Protein 4P0F (pdb70)

Secondary structure (DSSP, 8-state):
-HHHHHHHHHHHHHHHHHHHHHHHSTTS--EE-HHHHHHHHHHHHTT--HHHHHHHHHHHT-S-S-HHHHHHHHHHHHHHT--EEEEEEEEEETT--B-HHHHHHHHHTS--EEEEE-TTSHHHHHHHHHHHHHHHTTT-S---S-GGG--TTEEEEEEEEEEEEEEBSSPPPGGG-EEEEE---EEEEEEEEEEEEEEEEETTTTEEEEEEEBTTSSEEEEEEEESSTT-HHHHHHHGGGS-HHHHHHT-EEEEEEEEEE-EEEEEEEE-HHHHHHTT--GGGSTT---TTSBSS---EEEEEEEEEEEEEE-SSEEEEEEEEEEEEEE---EEEE--S-EEEEEEE--EEEEEEEE-------S---

Foldseek 3Di:
DLLVQVLQLLQLLVLLLVVVVCVVPVQAWDKFFSLQVLLLLLLLLLLFDDPLNVLNCVLSVAPDSDNLNSLQSQQVVQVVVCLKHKAKEKEFEPPFDWFPSSVCSCCPRVVYYYYYDHLQVLQVVQCVVQVVQCVRAVNPRGSQDPSVLTHNQWGMKIKMKMKHDFFWPAFFDPVPWDFDAFQLGATATKTKDKDWWWKADDVVLQWIKTWTDTPPAQKTKIWIGHVDQPCPVSSSVCCSVDTLVVRSVRTDIAIEIEIDGFDKHKDKDWCQVSSVVSRNNCQADPNTGRNNTTPDNFAKHWSIKMKIKMWTQHRTGIIIMMMIMIIMGGPCVHYDYRRHKIKMFTDRNSRTGMITIDSDDHDDPDDDD

Radius of gyration: 20.87 Å; Cα contacts (8 Å, |Δi|>4): 881; chains: 1; bounding box: 38×64×47 Å

CATH classification: 3.30.497.10 (+1 more: 2.30.39.10)

Solvent-accessible surface area: 15749 Å² total; per-residue (Å²): 107,61,112,116,46,18,7,124,94,0,7,103,3,0,22,52,0,6,22,66,0,19,62,58,42,108,21,82,30,3,0,0,0,0,0,0,1,3,0,0,0,0,0,0,12,3,0,1,58,101,88,1,6,62,39,0,13,140,17,1,24,10,41,38,87,60,30,80,107,0,0,90,15,2,44,57,17,10,20,80,50,161,91,6,152,33,24,6,30,1,0,8,14,70,81,57,119,26,102,140,94,2,48,61,7,2,46,126,30,1,79,11,47,63,73,72,10,37,0,67,122,43,108,103,1,5,44,40,0,11,87,33,0,32,103,94,0,84,89,51,5,125,78,1,2,42,28,125,54,4,76,66,47,4,15,0,0,0,0,0,1,0,25,4,119,6,50,3,97,62,87,10,35,136,136,84,18,135,87,62,37,0,47,94,109,31,87,4,26,5,0,27,28,154,58,131,5,91,8,1,69,15,102,101,16,60,0,60,0,0,9,3,50,4,87,118,39,96,7,11,2,0,0,2,13,4,65,69,90,119,11,6,85,44,3,38,111,67,10,148,151,28,66,7,26,112,9,12,142,52,13,114,90,28,132,0,11,2,63,0,0,106,13,138,8,122,12,108,9,73,0,22,71,1,1,82,106,33,47,0,50,62,1,29,32,80,101,4,36,3,39,67,0,4,111,29,131,42,78,4,34,3,53,5,1,18,0,31,3,24,0,38,1,39,4,65,2,2,14,0,0,0,0,0,2,0,3,0,49,66,35,218,110,62,112,2,62,0,29,12,7,1,1,1,2,5,0,36,130,28,15,0,2,0,8,0,1,0,31,142,17,116,82,102,129,163,109,97,161

Structure (mmCIF, N/CA/C/O backbone):
data_4P0F
#
_entry.id   4P0F
#
_cell.length_a   59.740
_cell.length_b   125.950
_cell.length_c   119.940
_cell.angle_alpha   90.00
_cell.angle_beta   90.00
_cell.angle_gamma   90.00
#
_symmetry.space_group_name_H-M   'C 2 2 21'
#
loop_
_entity.id
_entity.type
_entity.pdbx_description
1 polymer 'Serine protease inhibitor 4, isoform B'
2 water water
#
loop_
_atom_site.group_PDB
_atom_site.id
_atom_site.type_symbol
_atom_site.label_atom_id
_atom_site.label_alt_id
_atom_site.label_comp_id
_atom_site.label_asym_id
_atom_site.label_entity_id
_atom_site.label_seq_id
_atom_site.pdbx_PDB_ins_code
_atom_site.Cartn_x
_atom_site.Cartn_y
_atom_site.Cartn_z
_atom_site.occupancy
_atom_site.B_iso_or_equiv
_atom_site.auth_seq_id
_atom_site.auth_comp_id
_atom_site.auth_asym_id
_atom_site.auth_atom_id
_atom_site.pdbx_PDB_model_num
ATOM 1 N N . ALA A 1 5 ? 31.539 63.121 55.094 1.00 75.96 4 ALA A N 1
ATOM 2 C CA . ALA A 1 5 ? 31.060 64.171 55.985 1.00 87.57 4 ALA A CA 1
ATOM 3 C C . ALA A 1 5 ? 30.104 65.090 55.238 1.00 78.52 4 ALA A C 1
ATOM 4 O O . ALA A 1 5 ? 28.920 65.163 55.557 1.00 47.13 4 ALA A O 1
ATOM 6 N N . ALA A 1 6 ? 30.627 65.796 54.243 1.00 84.79 5 ALA A N 1
ATOM 7 C CA . ALA A 1 6 ? 29.788 66.587 53.358 1.00 81.06 5 ALA A CA 1
ATOM 8 C C . ALA A 1 6 ? 28.924 65.649 52.523 1.00 57.50 5 ALA A C 1
ATOM 9 O O . ALA A 1 6 ? 27.757 65.932 52.250 1.00 28.58 5 ALA A O 1
ATOM 11 N N . HIS A 1 7 ? 29.511 64.524 52.129 1.00 62.06 6 HIS A N 1
ATOM 12 C CA . HIS A 1 7 ? 28.815 63.527 51.329 1.00 60.92 6 HIS A CA 1
ATOM 13 C C . HIS A 1 7 ? 27.700 62.859 52.126 1.00 37.66 6 HIS A C 1
ATOM 14 O O . HIS A 1 7 ? 26.607 62.612 51.598 1.00 25.82 6 HIS A O 1
ATOM 21 N N . GLN A 1 8 ? 27.981 62.547 53.390 1.00 39.45 7 GLN A N 1
ATOM 22 C CA . GLN A 1 8 ? 26.975 61.928 54.245 1.00 27.59 7 GLN A CA 1
ATOM 23 C C . GLN A 1 8 ? 25.809 62.882 54.460 1.00 23.93 7 GLN A C 1
ATOM 24 O O . GLN A 1 8 ? 24.655 62.471 54.428 1.00 22.54 7 GLN A O 1
ATOM 30 N N . GLU A 1 9 ? 26.104 64.163 54.664 1.00 23.52 8 GLU A N 1
ATOM 31 C CA . GLU A 1 9 ? 25.040 65.137 54.874 1.00 21.52 8 GLU A CA 1
ATOM 32 C C . GLU A 1 9 ? 24.145 65.242 53.654 1.00 19.54 8 GLU A C 1
ATOM 33 O O . GLU A 1 9 ? 22.926 65.308 53.778 1.00 19.85 8 GLU A O 1
ATOM 39 N N . PHE A 1 10 ? 24.753 65.281 52.473 1.00 23.29 9 PHE A N 1
ATOM 40 C CA . PHE A 1 10 ? 23.984 65.416 51.246 1.00 21.70 9 PHE A CA 1
ATOM 41 C C . PHE A 1 10 ? 22.996 64.260 51.147 1.00 18.89 9 PHE A C 1
ATOM 42 O O . PHE A 1 10 ? 21.828 64.456 50.838 1.00 17.25 9 PHE A O 1
ATOM 50 N N . ALA A 1 11 ? 23.473 63.052 51.417 1.00 18.59 10 ALA A N 1
ATOM 51 C CA . ALA A 1 11 ? 22.621 61.876 51.334 1.00 18.75 10 ALA A CA 1
ATOM 52 C C . ALA A 1 11 ? 21.497 61.938 52.362 1.00 18.20 10 ALA A C 1
ATOM 53 O O . ALA A 1 11 ? 20.342 61.661 52.037 1.00 16.68 10 ALA A O 1
ATOM 55 N N . ARG A 1 12 ? 21.836 62.315 53.595 1.00 19.18 11 ARG A N 1
ATOM 56 C CA . ARG A 1 12 ? 20.847 62.435 54.660 1.00 18.42 11 ARG A CA 1
ATOM 57 C C . ARG A 1 12 ? 19.751 63.423 54.304 1.00 16.57 11 ARG A C 1
ATOM 58 O O . ARG A 1 12 ? 18.570 63.150 54.489 1.00 16.23 11 ARG A O 1
ATOM 66 N N . ARG A 1 13 ? 20.136 64.586 53.787 1.00 16.23 12 ARG A N 1
ATOM 67 C CA . ARG A 1 13 ? 19.156 65.614 53.484 1.00 17.88 12 ARG A CA 1
ATOM 68 C C . ARG A 1 13 ? 18.278 65.212 52.302 1.00 15.23 12 ARG A C 1
ATOM 69 O O . ARG A 1 13 ? 17.075 65.465 52.314 1.00 15.53 12 ARG A O 1
ATOM 77 N N . LEU A 1 14 ? 18.865 64.550 51.310 1.00 14.02 13 LEU A N 1
ATOM 78 C CA . LEU A 1 14 ? 18.096 64.047 50.177 1.00 17.70 13 LEU A CA 1
ATOM 79 C C . LEU A 1 14 ? 17.125 62.952 50.615 1.00 14.45 13 LEU A C 1
ATOM 80 O O . LEU A 1 14 ? 15.990 62.901 50.142 1.00 17.02 13 LEU A O 1
ATOM 85 N N . ALA A 1 15 ? 17.558 62.091 51.532 1.00 14.33 14 ALA A N 1
ATOM 86 C CA . ALA A 1 15 ? 16.677 61.043 52.052 1.00 15.09 14 ALA A CA 1
ATOM 87 C C . ALA A 1 15 ? 15.447 61.625 52.747 1.00 18.93 14 ALA A C 1
ATOM 88 O O . ALA A 1 15 ? 14.342 61.104 52.601 1.00 17.30 14 ALA A O 1
ATOM 90 N N . LEU A 1 16 ? 15.624 62.706 53.497 1.00 16.83 15 LEU A N 1
ATOM 91 C CA . LEU A 1 16 ? 14.494 63.332 54.168 1.00 15.13 15 LEU A CA 1
ATOM 92 C C . LEU A 1 16 ? 13.580 64.015 53.144 1.00 14.22 15 LEU A C 1
ATOM 93 O O . LEU A 1 16 ? 12.365 63.866 53.201 1.00 15.61 15 LEU A O 1
ATOM 98 N N . PHE A 1 17 ? 14.167 64.759 52.211 1.00 13.61 16 PHE A N 1
ATOM 99 C CA . PHE A 1 17 ? 13.394 65.321 51.105 1.00 13.54 16 PHE A CA 1
ATOM 100 C C . PHE A 1 17 ? 12.589 64.234 50.392 1.00 15.44 16 PHE A C 1
ATOM 101 O O . PHE A 1 17 ? 11.417 64.439 50.061 1.00 14.79 16 PHE A O 1
ATOM 109 N N . SER A 1 18 ? 13.204 63.068 50.200 1.00 13.74 17 SER A N 1
ATOM 110 C CA . SER A 1 18 ? 12.552 61.957 49.516 1.00 14.58 17 SER A CA 1
ATOM 111 C C . SER A 1 18 ? 11.281 61.507 50.227 1.00 16.33 17 SER A C 1
ATOM 112 O O . SER A 1 18 ? 10.236 61.347 49.597 1.00 17.43 17 SER A O 1
ATOM 115 N N . ILE A 1 19 ? 11.363 61.264 51.534 1.00 16.35 18 ILE A N 1
ATOM 116 C CA . ILE A 1 19 ? 10.188 60.796 52.242 1.00 16.51 18 ILE A CA 1
ATOM 117 C C . ILE A 1 19 ? 9.158 61.917 52.341 1.00 17.71 18 ILE A C 1
ATOM 118 O O . ILE A 1 19 ? 7.960 61.649 52.357 1.00 18.50 18 ILE A O 1
ATOM 123 N N . ASN A 1 20 ? 9.610 63.175 52.378 1.00 17.19 19 ASN A N 1
ATOM 124 C CA . ASN A 1 20 ? 8.672 64.294 52.363 1.00 18.60 19 ASN A CA 1
ATOM 125 C C . ASN A 1 20 ? 7.842 64.292 51.077 1.00 16.97 19 ASN A C 1
ATOM 126 O O . ASN A 1 20 ? 6.613 64.409 51.118 1.00 19.15 19 ASN A O 1
ATOM 131 N N . VAL A 1 21 ? 8.518 64.153 49.941 1.00 16.02 20 VAL A N 1
ATOM 132 C CA . VAL A 1 21 ? 7.848 64.146 48.636 1.00 16.25 20 VAL A CA 1
ATOM 133 C C . VAL A 1 21 ? 6.941 62.915 48.495 1.00 17.28 20 VAL A C 1
ATOM 134 O O . VAL A 1 21 ? 5.790 63.020 48.054 1.00 18.72 20 VAL A O 1
ATOM 138 N N . TYR A 1 22 ? 7.465 61.760 48.894 1.00 17.40 21 TYR A N 1
ATOM 139 C CA . TYR A 1 22 ? 6.725 60.496 48.831 1.00 21.95 21 TYR A CA 1
ATOM 140 C C . TYR A 1 22 ? 5.413 60.632 49.602 1.00 23.78 21 TYR A C 1
ATOM 141 O O . TYR A 1 22 ? 4.346 60.231 49.126 1.00 22.35 21 TYR A O 1
ATOM 150 N N . GLY A 1 23 ? 5.483 61.235 50.785 1.00 20.89 22 GLY A N 1
ATOM 151 C CA . GLY A 1 23 ? 4.294 61.442 51.580 1.00 22.35 22 GLY A CA 1
ATOM 152 C C . GLY A 1 23 ? 3.261 62.321 50.903 1.00 23.50 22 GLY A C 1
ATOM 153 O O . GLY A 1 23 ? 2.074 62.011 50.936 1.00 25.72 22 GLY A O 1
ATOM 154 N N . LYS A 1 24 ? 3.698 63.423 50.296 1.00 22.46 23 LYS A N 1
ATOM 155 C CA . LYS A 1 24 ? 2.774 64.315 49.605 1.00 24.06 23 LYS A CA 1
ATOM 156 C C . LYS A 1 24 ? 2.225 63.688 48.318 1.00 24.67 23 LYS A C 1
ATOM 157 O O . LYS A 1 24 ? 1.085 63.937 47.952 1.00 27.01 23 LYS A O 1
ATOM 163 N N . LEU A 1 25 ? 3.036 62.888 47.631 1.00 23.02 24 LEU A N 1
ATOM 164 C CA . LEU A 1 25 ? 2.582 62.237 46.402 1.00 23.96 24 LEU A CA 1
ATOM 165 C C . LEU A 1 25 ? 1.579 61.137 46.708 1.00 25.83 24 LEU A C 1
ATOM 166 O O . LEU A 1 25 ? 0.592 60.977 45.998 1.00 27.94 24 LEU A O 1
ATOM 171 N N . SER A 1 26 ? 1.848 60.374 47.762 1.00 29.17 25 SER A N 1
ATOM 172 C CA . SER A 1 26 ? 0.957 59.291 48.166 1.00 34.00 25 SER A CA 1
ATOM 173 C C . SER A 1 26 ? -0.411 59.841 48.548 1.00 37.07 25 SER A C 1
ATOM 174 O O . SER A 1 26 ? -1.439 59.237 48.257 1.00 37.63 25 SER A O 1
ATOM 177 N N . GLY A 1 27 ? -0.419 60.992 49.206 1.00 34.52 26 GLY A N 1
ATOM 178 C CA . GLY A 1 27 ? -1.657 61.669 49.528 1.00 39.93 26 GLY A CA 1
ATOM 179 C C . GLY A 1 27 ? -2.369 62.170 48.287 1.00 34.68 26 GLY A C 1
ATOM 180 O O . GLY A 1 27 ? -3.594 62.152 48.227 1.00 37.93 26 GLY A O 1
ATOM 181 N N . GLN A 1 28 ? -1.605 62.622 47.295 1.00 34.47 27 GLN A N 1
ATOM 182 C CA . GLN A 1 28 ? -2.186 63.182 46.076 1.00 34.64 27 GLN A CA 1
ATOM 183 C C . GLN A 1 28 ? -2.664 62.073 45.134 1.00 37.18 27 GLN A C 1
ATOM 184 O O . GLN A 1 28 ? -3.608 62.271 44.369 1.00 44.58 27 GLN A O 1
ATOM 190 N N . LYS A 1 29 ? -2.014 60.910 45.201 1.00 47.87 28 LYS A N 1
ATOM 191 C CA . LYS A 1 29 ? -2.293 59.796 44.287 1.00 45.64 28 LYS A CA 1
ATOM 192 C C . LYS A 1 29 ? -2.304 58.453 45.033 1.00 34.55 28 LYS A C 1
ATOM 193 O O . LYS A 1 29 ? -1.408 57.628 44.849 1.00 37.53 28 LYS A O 1
ATOM 199 N N . PRO A 1 30 ? -3.335 58.223 45.868 1.00 38.99 29 PRO A N 1
ATOM 200 C CA . PRO A 1 30 ? -3.361 57.150 46.878 1.00 43.72 29 PRO A CA 1
ATOM 201 C C . PRO A 1 30 ? -3.301 55.703 46.364 1.00 67.14 29 PRO A C 1
ATOM 202 O O . PRO A 1 30 ? -2.670 54.880 47.027 1.00 89.50 29 PRO A O 1
ATOM 206 N N . GLY A 1 31 ? -3.932 55.397 45.235 1.00 51.13 30 GLY A N 1
ATOM 207 C CA . GLY A 1 31 ? -4.034 54.019 44.777 1.00 48.82 30 GLY A CA 1
ATOM 208 C C . GLY A 1 31 ? -3.107 53.654 43.632 1.00 42.85 30 GLY A C 1
ATOM 209 O O . GLY A 1 31 ? -3.336 52.659 42.941 1.00 59.38 30 GLY A O 1
ATOM 210 N N . GLU A 1 32 ? -2.053 54.445 43.446 1.00 35.27 31 GLU A N 1
ATOM 211 C CA . GLU A 1 32 ? -1.182 54.323 42.280 1.00 31.40 31 GLU A CA 1
ATOM 212 C C . GLU A 1 32 ? 0.201 53.807 42.627 1.00 30.15 31 GLU A C 1
ATOM 213 O O . GLU A 1 32 ? 0.721 54.070 43.715 1.00 28.97 31 GLU A O 1
ATOM 219 N N . ASN A 1 33 ? 0.807 53.098 41.680 1.00 27.44 32 ASN A N 1
ATOM 220 C CA . ASN A 1 33 ? 2.195 52.682 41.816 1.00 23.16 32 ASN A CA 1
ATOM 221 C C . ASN A 1 33 ? 3.144 53.835 41.551 1.00 23.04 32 ASN A C 1
ATOM 222 O O . ASN A 1 33 ? 3.687 53.986 40.464 1.00 30.55 32 ASN A O 1
ATOM 227 N N . ILE A 1 34 ? 3.356 54.640 42.573 1.00 20.17 33 ILE A N 1
ATOM 228 C CA . ILE A 1 34 ? 4.220 55.793 42.459 1.00 18.49 33 ILE A CA 1
ATOM 229 C C . ILE A 1 34 ? 5.663 55.376 42.205 1.00 22.02 33 ILE A C 1
ATOM 230 O O . ILE A 1 34 ? 6.159 54.443 42.819 1.00 22.26 33 ILE A O 1
ATOM 235 N N . VAL A 1 35 ? 6.330 56.063 41.283 1.00 16.59 34 VAL A N 1
ATOM 236 C CA . VAL A 1 35 ? 7.780 55.962 41.163 1.00 15.02 34 VAL A CA 1
ATOM 237 C C . VAL A 1 35 ? 8.294 57.340 40.816 1.00 17.10 34 VAL A C 1
ATOM 238 O O . VAL A 1 35 ? 7.675 58.044 40.030 1.00 15.84 34 VAL A O 1
ATOM 242 N N . PHE A 1 36 ? 9.394 57.739 41.438 1.00 14.64 35 PHE A N 1
ATOM 243 C CA . PHE A 1 36 ? 9.978 59.045 41.174 1.00 13.76 35 PHE A CA 1
ATOM 244 C C . PHE A 1 36 ? 11.449 59.037 41.548 1.00 14.11 35 PHE A C 1
ATOM 245 O O . PHE A 1 36 ? 11.916 58.141 42.253 1.00 12.91 35 PHE A O 1
ATOM 253 N N . SER A 1 37 ? 12.188 60.014 41.022 1.00 16.88 36 SER A N 1
ATOM 254 C CA . SER A 1 37 ? 13.579 60.207 41.394 1.00 11.33 36 SER A CA 1
ATOM 255 C C . SER A 1 37 ? 13.713 61.447 42.258 1.00 14.41 36 SER A C 1
ATOM 256 O O . SER A 1 37 ? 13.654 62.571 41.742 1.00 13.15 36 SER A O 1
ATOM 259 N N . PRO A 1 38 ? 13.885 61.259 43.571 1.00 13.97 37 PRO A N 1
ATOM 260 C CA . PRO A 1 38 ? 14.057 62.451 44.414 1.00 11.75 37 PRO A CA 1
ATOM 261 C C . PRO A 1 38 ? 15.329 63.213 44.063 1.00 12.98 37 PRO A C 1
ATOM 262 O O . PRO A 1 38 ? 15.351 64.454 44.146 1.00 13.95 37 PRO A O 1
ATOM 266 N N . PHE A 1 39 ? 16.363 62.493 43.642 1.00 13.66 38 PHE A N 1
ATOM 267 C CA . PHE A 1 39 ? 17.621 63.123 43.266 1.00 11.87 38 PHE A CA 1
ATOM 268 C C . PHE A 1 39 ? 17.416 64.079 42.094 1.00 15.15 38 PHE A C 1
ATOM 269 O O . PHE A 1 39 ? 17.978 65.184 42.069 1.00 15.77 38 PHE A O 1
ATOM 277 N N . SER A 1 40 ? 16.634 63.643 41.112 1.00 13.73 39 SER A N 1
ATOM 278 C CA . SER A 1 40 ? 16.352 64.456 39.934 1.00 15.14 39 SER A CA 1
ATOM 279 C C . SER A 1 40 ? 15.597 65.729 40.312 1.00 13.81 39 SER A C 1
ATOM 280 O O . SER A 1 40 ? 15.899 66.833 39.817 1.00 15.96 39 SER A O 1
ATOM 283 N N . ILE A 1 41 ? 14.608 65.572 41.180 1.00 14.79 40 ILE A N 1
ATOM 284 C CA . ILE A 1 41 ? 13.798 66.695 41.615 1.00 13.38 40 ILE A CA 1
ATOM 285 C C . ILE A 1 41 ? 14.645 67.695 42.393 1.00 15.59 40 ILE A C 1
ATOM 286 O O . ILE A 1 41 ? 14.591 68.897 42.121 1.00 13.29 40 ILE A O 1
ATOM 291 N N . GLN A 1 42 ? 15.415 67.219 43.367 1.00 12.86 41 GLN A N 1
ATOM 292 C CA . GLN A 1 42 ? 16.217 68.133 44.185 1.00 13.83 41 GLN A CA 1
ATOM 293 C C . GLN A 1 42 ? 17.275 68.866 43.350 1.00 12.95 41 GLN A C 1
ATOM 294 O O . GLN A 1 42 ? 17.515 70.064 43.543 1.00 13.99 41 GLN A O 1
ATOM 300 N N . THR A 1 43 ? 17.890 68.149 42.411 1.00 13.71 42 THR A N 1
ATOM 301 C CA . THR A 1 43 ? 18.918 68.716 41.551 1.00 13.50 42 THR A CA 1
ATOM 302 C C . THR A 1 43 ? 18.330 69.805 40.669 1.00 17.11 42 THR A C 1
ATOM 303 O O . THR A 1 43 ? 18.892 70.898 40.569 1.00 15.11 42 THR A O 1
ATOM 307 N N . CYS A 1 44 ? 17.186 69.529 40.053 1.00 13.73 43 CYS A N 1
ATOM 308 C CA . CYS A 1 44 ? 16.571 70.508 39.155 1.00 13.37 43 CYS A CA 1
ATOM 309 C C . CYS A 1 44 ? 16.188 71.757 39.934 1.00 14.82 43 CYS A C 1
ATOM 310 O O . CYS A 1 44 ? 16.435 72.888 39.497 1.00 15.32 43 CYS A O 1
ATOM 313 N N . ALA A 1 45 ? 15.597 71.556 41.103 1.00 13.76 44 ALA A N 1
ATOM 314 C CA . ALA A 1 45 ? 15.159 72.678 41.923 1.00 14.02 44 ALA A CA 1
ATOM 315 C C . ALA A 1 45 ? 16.341 73.461 42.497 1.00 14.09 44 ALA A C 1
ATOM 316 O O . ALA A 1 45 ? 16.254 74.687 42.667 1.00 15.30 44 ALA A O 1
ATOM 318 N N . ALA A 1 46 ? 17.442 72.772 42.801 1.00 11.87 45 ALA A N 1
ATOM 319 C CA . ALA A 1 46 ? 18.642 73.447 43.286 1.00 14.04 45 ALA A CA 1
ATOM 320 C C . ALA A 1 46 ? 19.242 74.327 42.191 1.00 19.23 45 ALA A C 1
ATOM 321 O O . ALA A 1 46 ? 19.758 75.405 42.472 1.00 16.20 45 ALA A O 1
ATOM 323 N N . MET A 1 47 ? 19.189 73.863 40.945 1.00 13.76 46 MET A N 1
ATOM 324 C CA . MET A 1 47 ? 19.637 74.685 39.824 1.00 15.03 46 MET A CA 1
ATOM 325 C C . MET A 1 47 ? 18.820 75.963 39.754 1.00 17.88 46 MET A C 1
ATOM 326 O O . MET A 1 47 ? 19.370 77.049 39.532 1.00 17.65 46 MET A O 1
ATOM 331 N N . ALA A 1 48 ? 17.512 75.849 39.939 1.00 15.55 47 ALA A N 1
ATOM 332 C CA . ALA A 1 48 ? 16.668 77.039 39.917 1.00 15.22 47 ALA A CA 1
ATOM 333 C C . ALA A 1 48 ? 17.032 77.951 41.076 1.00 16.54 47 ALA A C 1
ATOM 334 O O . ALA A 1 48 ? 17.071 79.174 40.915 1.00 16.18 47 ALA A O 1
ATOM 336 N N . ARG A 1 49 ? 17.338 77.369 42.234 1.00 16.12 48 ARG A N 1
ATOM 337 C CA . ARG A 1 49 ? 17.688 78.189 43.398 1.00 14.51 48 ARG A CA 1
ATOM 338 C C . ARG A 1 49 ? 18.903 79.087 43.144 1.00 16.20 48 ARG A C 1
ATOM 339 O O . ARG A 1 49 ? 19.008 80.181 43.719 1.00 17.88 48 ARG A O 1
ATOM 347 N N . LEU A 1 50 ? 19.820 78.645 42.288 1.00 15.14 49 LEU A N 1
ATOM 348 C CA . LEU A 1 50 ? 21.012 79.443 41.978 1.00 16.40 49 LEU A CA 1
ATOM 349 C C . LEU A 1 50 ? 20.654 80.809 41.402 1.00 17.43 49 LEU A C 1
ATOM 350 O O . LEU A 1 50 ? 21.432 81.758 41.508 1.00 21.10 49 LEU A O 1
ATOM 355 N N . GLY A 1 51 ? 19.483 80.893 40.779 1.00 17.18 50 GLY A N 1
ATOM 356 C CA . GLY A 1 51 ? 19.022 82.136 40.187 1.00 18.40 50 GLY A CA 1
ATOM 357 C C . GLY A 1 51 ? 18.008 82.882 41.034 1.00 18.68 50 GLY A C 1
ATOM 358 O O . GLY A 1 51 ? 17.496 83.920 40.614 1.00 19.92 50 GLY A O 1
ATOM 359 N N . ALA A 1 52 ? 17.718 82.354 42.220 1.00 16.50 51 ALA A N 1
ATOM 360 C CA . ALA A 1 52 ? 16.719 82.929 43.110 1.00 16.75 51 ALA A CA 1
ATOM 361 C C . ALA A 1 52 ? 17.337 83.890 44.118 1.00 18.53 51 ALA A C 1
ATOM 362 O O . ALA A 1 52 ? 18.534 83.833 44.402 1.00 20.26 51 ALA A O 1
ATOM 364 N N . GLU A 1 53 ? 16.501 84.776 44.650 1.00 16.25 52 GLU A N 1
ATOM 365 C CA . GLU A 1 53 ? 16.923 85.773 45.610 1.00 18.30 52 GLU A CA 1
ATOM 366 C C . GLU A 1 53 ? 15.952 85.818 46.778 1.00 20.88 52 GLU A C 1
ATOM 367 O O . GLU A 1 53 ? 14.855 85.269 46.704 1.00 19.12 52 GLU A O 1
ATOM 373 N N . ASN A 1 54 ? 16.372 86.466 47.858 1.00 19.98 53 ASN A N 1
ATOM 374 C CA . ASN A 1 54 ? 15.469 86.833 48.948 1.00 21.38 53 ASN A CA 1
ATOM 375 C C . ASN A 1 54 ? 14.674 85.643 49.491 1.00 20.85 53 ASN A C 1
ATOM 376 O O . ASN A 1 54 ? 15.223 84.553 49.633 1.00 20.38 53 ASN A O 1
ATOM 381 N N . GLU A 1 55 ? 13.388 85.832 49.793 1.00 21.10 54 GLU A N 1
ATOM 382 C CA . GLU A 1 55 ? 12.599 84.752 50.419 1.00 20.29 54 GLU A CA 1
ATOM 383 C C . GLU A 1 55 ? 12.388 83.551 49.500 1.00 16.74 54 GLU A C 1
ATOM 384 O O . GLU A 1 55 ? 12.261 82.406 49.969 1.00 19.83 54 GLU A O 1
ATOM 390 N N . THR A 1 56 ? 12.354 83.781 48.192 1.00 16.43 55 THR A N 1
ATOM 391 C CA . THR A 1 56 ? 12.247 82.677 47.255 1.00 16.43 55 THR A CA 1
ATOM 392 C C . THR A 1 56 ? 13.436 81.737 47.435 1.00 15.35 55 THR A C 1
ATOM 393 O O . THR A 1 56 ? 13.269 80.515 47.528 1.00 16.77 55 THR A O 1
ATOM 397 N N . ALA A 1 57 ? 14.638 82.298 47.496 1.00 16.86 56 ALA A N 1
ATOM 398 C CA . ALA A 1 57 ? 15.837 81.487 47.671 1.00 16.97 56 ALA A CA 1
ATOM 399 C C . ALA A 1 57 ? 15.828 80.787 49.026 1.00 18.70 56 ALA A C 1
ATOM 400 O O . ALA A 1 57 ? 16.213 79.627 49.135 1.00 17.39 56 ALA A O 1
ATOM 402 N N . THR A 1 58 ? 15.419 81.502 50.065 1.00 15.52 57 THR A N 1
ATOM 403 C CA . THR A 1 58 ? 15.411 80.910 51.393 1.00 16.83 57 THR A CA 1
ATOM 404 C C . THR A 1 58 ? 14.437 79.732 51.466 1.00 16.54 57 THR A C 1
ATOM 405 O O . THR A 1 58 ? 14.764 78.696 52.057 1.00 17.34 57 THR A O 1
ATOM 409 N N . GLN A 1 59 ? 13.243 79.893 50.897 1.00 15.47 58 GLN A N 1
ATOM 410 C CA . GLN A 1 59 ? 12.265 78.804 50.865 1.00 18.14 58 GLN A CA 1
ATOM 411 C C . GLN A 1 59 ? 12.853 77.569 50.179 1.00 14.72 58 GLN A C 1
ATOM 412 O O . GLN A 1 59 ? 12.720 76.451 50.684 1.00 16.52 58 GLN A O 1
ATOM 418 N N . LEU A 1 60 ? 13.503 77.773 49.035 1.00 13.00 59 LEU A N 1
ATOM 419 C CA . LEU A 1 60 ? 14.105 76.660 48.305 1.00 13.79 59 LEU A CA 1
ATOM 420 C C . LEU A 1 60 ? 15.205 75.979 49.132 1.00 15.53 59 LEU A C 1
ATOM 421 O O . LEU A 1 60 ? 15.222 74.756 49.245 1.00 15.56 59 LEU A O 1
ATOM 426 N N . ASP A 1 61 ? 16.100 76.759 49.733 1.00 15.61 60 ASP A N 1
ATOM 427 C CA . ASP A 1 61 ? 17.143 76.196 50.592 1.00 17.03 60 ASP A CA 1
ATOM 428 C C . ASP A 1 61 ? 16.562 75.307 51.685 1.00 18.89 60 ASP A C 1
ATOM 429 O O . ASP A 1 61 ? 17.002 74.181 51.890 1.00 18.16 60 ASP A O 1
ATOM 434 N N . GLN A 1 62 ? 15.576 75.826 52.404 1.00 13.64 61 GLN A N 1
ATOM 435 C CA . GLN A 1 62 ? 15.088 75.147 53.584 1.00 15.16 61 GLN A CA 1
ATOM 436 C C . GLN A 1 62 ? 14.091 74.048 53.235 1.00 23.58 61 GLN A C 1
ATOM 437 O O . GLN A 1 62 ? 14.029 73.043 53.926 1.00 21.82 61 GLN A O 1
ATOM 443 N N . GLY A 1 63 ? 13.344 74.215 52.148 1.00 16.81 62 GLY A N 1
ATOM 444 C CA . GLY A 1 63 ? 12.387 73.193 51.744 1.00 16.44 62 GLY A CA 1
ATOM 445 C C . GLY A 1 63 ? 13.037 71.990 51.065 1.00 17.12 62 GLY A C 1
ATOM 446 O O . GLY A 1 63 ? 12.537 70.872 51.166 1.00 17.68 62 GLY A O 1
ATOM 447 N N . LEU A 1 64 ? 14.146 72.227 50.372 1.00 17.40 63 LEU A N 1
ATOM 448 C CA . LEU A 1 64 ? 14.894 71.159 49.696 1.00 17.12 63 LEU A CA 1
ATOM 449 C C . LEU A 1 64 ? 15.944 70.518 50.601 1.00 17.87 63 LEU A C 1
ATOM 450 O O . LEU A 1 64 ? 16.428 69.408 50.331 1.00 18.32 63 LEU A O 1
ATOM 455 N N . GLY A 1 65 ? 16.306 71.217 51.677 1.00 18.22 64 GLY A N 1
ATOM 456 C CA . GLY A 1 65 ? 17.347 70.737 52.567 1.00 16.48 64 GLY A CA 1
ATOM 457 C C . GLY A 1 65 ? 18.731 70.932 51.968 1.00 17.02 64 GLY A C 1
ATOM 458 O O . GLY A 1 65 ? 19.589 70.064 52.074 1.00 23.65 64 GLY A O 1
ATOM 459 N N . LEU A 1 66 ? 18.960 72.077 51.334 1.00 15.99 65 LEU A N 1
ATOM 460 C CA . LEU A 1 66 ? 20.253 72.312 50.706 1.00 15.22 65 LEU A CA 1
ATOM 461 C C . LEU A 1 66 ? 21.333 72.577 51.759 1.00 21.75 65 LEU A C 1
ATOM 462 O O . LEU A 1 66 ? 21.027 72.839 52.926 1.00 21.75 65 LEU A O 1
ATOM 467 N N . ALA A 1 67 ? 22.595 72.497 51.337 1.00 19.81 66 ALA A N 1
ATOM 468 C CA . ALA A 1 67 ? 23.732 72.455 52.259 1.00 22.21 66 ALA A CA 1
ATO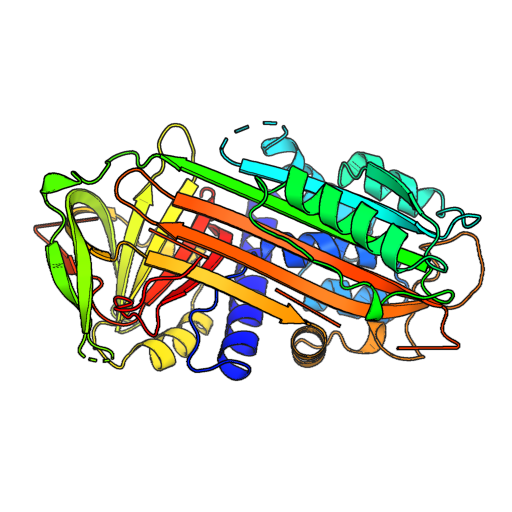M 469 C C . ALA A 1 67 ? 23.899 73.737 53.072 1.00 23.28 66 ALA A C 1
ATOM 470 O O . ALA A 1 67 ? 24.363 73.711 54.214 1.00 28.62 66 ALA A O 1
ATOM 472 N N . SER A 1 68 ? 23.526 74.860 52.480 1.00 23.43 67 SER A N 1
ATOM 473 C CA . SER A 1 68 ? 23.675 76.146 53.147 1.00 26.07 67 SER A CA 1
ATOM 474 C C . SER A 1 68 ? 22.887 77.184 52.373 1.00 23.67 67 SER A C 1
ATOM 475 O O . SER A 1 68 ? 22.125 76.841 51.470 1.00 26.43 67 SER A O 1
ATOM 478 N N . SER A 1 69 ? 23.079 78.449 52.724 1.00 26.59 68 SER A N 1
ATOM 479 C CA . SER A 1 69 ? 22.423 79.539 52.012 1.00 23.73 68 SER A CA 1
ATOM 480 C C . SER A 1 69 ? 23.314 80.126 50.918 1.00 28.69 68 SER A C 1
ATOM 481 O O . SER A 1 69 ? 22.917 81.061 50.222 1.00 29.86 68 SER A O 1
ATOM 484 N N . ASP A 1 70 ? 24.516 79.572 50.778 1.00 27.07 69 ASP A N 1
ATOM 485 C CA . ASP A 1 70 ? 25.521 80.086 49.852 1.00 23.84 69 ASP A CA 1
ATOM 486 C C . ASP A 1 70 ? 25.479 79.349 48.505 1.00 25.06 69 ASP A C 1
ATOM 487 O O . ASP A 1 70 ? 25.779 78.155 48.456 1.00 27.59 69 ASP A O 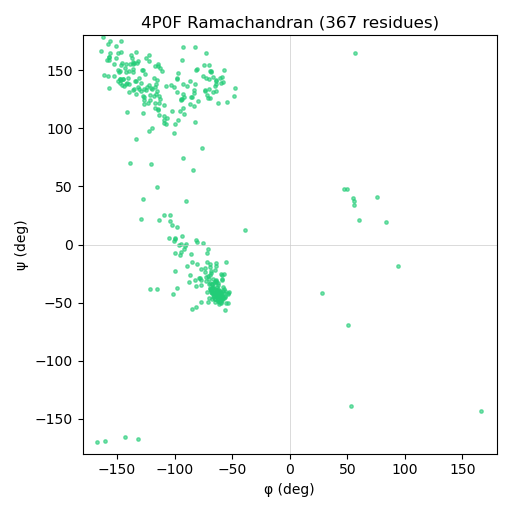1
ATOM 492 N N . PRO A 1 71 ? 25.127 80.054 47.408 1.00 27.68 70 PRO A N 1
ATOM 493 C CA . PRO A 1 71 ? 24.985 79.395 46.098 1.00 28.69 70 PRO A CA 1
ATOM 494 C C . PRO A 1 71 ? 26.203 78.584 45.638 1.00 23.18 70 PRO A C 1
ATOM 495 O O . PRO A 1 71 ? 26.023 77.495 45.082 1.00 22.56 70 PRO A O 1
ATOM 499 N N . GLU A 1 72 ? 27.409 79.107 45.839 1.00 25.90 71 GLU A N 1
ATOM 500 C CA . GLU A 1 72 ? 28.610 78.382 45.444 1.00 31.27 71 GLU A CA 1
ATOM 501 C C . GLU A 1 72 ? 28.760 77.098 46.262 1.00 36.59 71 GLU A C 1
ATOM 502 O O . GLU A 1 72 ? 29.124 76.060 45.723 1.00 29.54 71 GLU A O 1
ATOM 508 N N . GLN A 1 73 ? 28.475 77.157 47.560 1.00 30.95 72 GLN A N 1
ATOM 509 C CA . GLN A 1 73 ? 28.594 75.964 48.398 1.00 26.71 72 GLN A CA 1
ATOM 510 C C . GLN A 1 73 ? 27.515 74.941 48.033 1.00 22.20 72 GLN A C 1
ATOM 511 O O . GLN A 1 73 ? 27.763 73.735 48.008 1.00 28.52 72 GLN A O 1
ATOM 517 N N . ILE A 1 74 ? 26.316 75.423 47.733 1.00 22.49 73 ILE A N 1
ATOM 518 C CA . ILE A 1 74 ? 25.242 74.542 47.293 1.00 19.99 73 ILE A CA 1
ATOM 519 C C . ILE A 1 74 ? 25.644 73.843 45.999 1.00 20.29 73 ILE A C 1
ATOM 520 O O . ILE A 1 74 ? 25.526 72.624 45.871 1.00 22.04 73 ILE A O 1
ATOM 525 N N . ALA A 1 75 ? 26.122 74.631 45.039 1.00 18.53 74 ALA A N 1
ATOM 526 C CA . ALA A 1 75 ? 26.500 74.103 43.742 1.00 22.16 74 ALA A CA 1
ATOM 527 C C . ALA A 1 75 ? 27.587 73.049 43.903 1.00 20.16 74 ALA A C 1
ATOM 528 O O . ALA A 1 75 ? 27.534 71.978 43.285 1.00 25.10 74 ALA A O 1
ATOM 530 N N . HIS A 1 76 ? 28.570 73.348 44.741 1.00 23.35 75 HIS A N 1
ATOM 531 C CA . HIS A 1 76 ? 29.665 72.419 44.947 1.00 24.62 75 HIS A CA 1
ATOM 532 C C . HIS A 1 76 ? 29.179 71.095 45.538 1.00 22.25 75 HIS A C 1
ATOM 533 O O . HIS A 1 76 ? 29.728 70.039 45.228 1.00 25.59 75 HIS A O 1
ATOM 540 N N . SER A 1 77 ? 28.146 71.141 46.373 1.00 23.97 76 SER A N 1
ATOM 541 C CA . SER A 1 77 ? 27.669 69.922 47.022 1.00 23.34 76 SER A CA 1
ATOM 542 C C . SER A 1 77 ? 27.065 68.974 45.986 1.00 25.96 76 SER A C 1
ATOM 543 O O . SER A 1 77 ? 27.188 67.754 46.112 1.00 26.36 76 SER A O 1
ATOM 546 N N . PHE A 1 78 ? 26.433 69.533 44.957 1.00 19.68 77 PHE A N 1
ATOM 547 C CA . PHE A 1 78 ? 25.884 68.722 43.877 1.00 18.35 77 PHE A CA 1
ATOM 548 C C . PHE A 1 78 ? 26.978 68.253 42.938 1.00 21.24 77 PHE A C 1
ATOM 549 O O . PHE A 1 78 ? 26.910 67.138 42.418 1.00 22.11 77 PHE A O 1
ATOM 557 N N . HIS A 1 79 ? 27.997 69.081 42.729 1.00 24.88 78 HIS A N 1
ATOM 558 C CA . HIS A 1 79 ? 29.093 68.691 41.845 1.00 26.15 78 HIS A CA 1
ATOM 559 C C . HIS A 1 79 ? 29.770 67.431 42.336 1.00 25.37 78 HIS A C 1
ATOM 560 O O . HIS A 1 79 ? 30.127 66.553 41.547 1.00 26.75 78 HIS A O 1
ATOM 567 N N . GLN A 1 80 ? 29.968 67.363 43.650 1.00 33.50 79 GLN A N 1
ATOM 568 C CA . GLN A 1 80 ? 30.635 66.218 44.261 1.00 43.65 79 GLN A CA 1
ATOM 569 C C . GLN A 1 80 ? 29.959 64.910 43.856 1.00 36.43 79 GLN A C 1
ATOM 570 O O . GLN A 1 80 ? 30.629 63.931 43.537 1.00 37.20 79 GLN A O 1
ATOM 576 N N . VAL A 1 81 ? 28.631 64.901 43.843 1.00 33.61 80 VAL A N 1
ATOM 577 C CA . VAL A 1 81 ? 27.886 63.697 43.481 1.00 26.88 80 VAL A CA 1
ATOM 578 C C . VAL A 1 81 ? 27.879 63.458 41.981 1.00 28.11 80 VAL A C 1
ATOM 579 O O . VAL A 1 81 ? 28.144 62.357 41.516 1.00 35.28 80 VAL A O 1
ATOM 583 N N . LEU A 1 82 ? 27.539 64.502 41.228 1.00 27.45 81 LEU A N 1
ATOM 584 C CA . LEU A 1 82 ? 27.472 64.407 39.778 1.00 28.47 81 LEU A CA 1
ATOM 585 C C . LEU A 1 82 ? 28.802 63.964 39.185 1.00 31.20 81 LEU A C 1
ATOM 586 O O . LEU A 1 82 ? 28.838 63.147 38.260 1.00 35.04 81 LEU A O 1
ATOM 591 N N . ALA A 1 83 ? 29.901 64.483 39.727 1.00 31.74 82 ALA A N 1
ATOM 592 C CA . ALA A 1 83 ? 31.223 64.136 39.219 1.00 32.36 82 ALA A CA 1
ATOM 593 C C . ALA A 1 83 ? 31.558 62.669 39.489 1.00 40.98 82 ALA A C 1
ATOM 594 O O . ALA A 1 83 ? 32.242 62.024 38.698 1.00 43.87 82 ALA A O 1
ATOM 596 N N . ALA A 1 84 ? 31.079 62.148 40.614 1.00 43.59 83 ALA A N 1
ATOM 597 C CA . ALA A 1 84 ? 31.375 60.772 41.004 1.00 47.08 83 ALA A CA 1
ATOM 598 C C . ALA A 1 84 ? 30.796 59.765 40.010 1.00 53.29 83 ALA A C 1
ATOM 599 O O . ALA A 1 84 ? 31.216 58.611 39.980 1.00 51.09 83 ALA A O 1
ATOM 601 N N . TYR A 1 85 ? 29.835 60.208 39.201 1.00 53.20 84 TYR A N 1
ATOM 602 C CA . TYR A 1 85 ? 29.244 59.368 38.161 1.00 50.51 84 TYR A CA 1
ATOM 603 C C . TYR A 1 85 ? 29.579 59.874 36.760 1.00 62.72 84 TYR A C 1
ATOM 604 O O . TYR A 1 85 ? 28.887 59.542 35.795 1.00 71.70 84 TYR A O 1
ATOM 613 N N . GLN A 1 86 ? 30.644 60.670 36.669 1.00 60.93 85 GLN A N 1
ATOM 614 C CA . GLN A 1 86 ? 31.141 61.223 35.404 1.00 62.53 85 GLN A CA 1
ATOM 615 C C . GLN A 1 86 ? 31.057 60.232 34.245 1.00 54.88 85 GLN A C 1
ATOM 616 O O . GLN A 1 86 ? 31.449 59.076 34.387 1.00 52.75 85 GLN A O 1
ATOM 622 N N . ILE A 1 90 ? 26.512 52.434 34.443 1.00 45.58 89 ILE A N 1
ATOM 623 C CA . ILE A 1 90 ? 25.298 51.982 35.116 1.00 31.57 89 ILE A CA 1
ATOM 624 C C . ILE A 1 90 ? 24.347 53.149 35.377 1.00 27.60 89 ILE A C 1
ATOM 625 O O . ILE A 1 90 ? 23.145 53.024 35.189 1.00 30.39 89 ILE A O 1
ATOM 630 N N . LEU A 1 91 ? 24.898 54.279 35.793 1.00 26.60 90 LEU A N 1
ATOM 631 C CA . LEU A 1 91 ? 24.097 55.437 36.169 1.00 24.62 90 LEU A CA 1
ATOM 632 C C . LEU A 1 91 ? 24.576 56.660 35.400 1.00 25.99 90 LEU A C 1
ATOM 633 O O . LEU A 1 91 ? 25.741 57.029 35.498 1.00 27.39 90 LEU A O 1
ATOM 638 N N . ARG A 1 92 ? 23.677 57.261 34.625 1.00 22.85 91 ARG A N 1
ATOM 639 C CA . ARG A 1 92 ? 23.988 58.453 33.845 1.00 22.22 91 ARG A CA 1
ATOM 640 C C . ARG A 1 92 ? 23.061 59.586 34.260 1.00 20.49 91 ARG A C 1
ATOM 641 O O . ARG A 1 92 ? 21.840 59.440 34.226 1.00 20.69 91 ARG A O 1
ATOM 649 N N . ILE A 1 93 ? 23.646 60.712 34.653 1.00 19.91 92 ILE A N 1
ATOM 650 C CA . ILE A 1 93 ? 22.876 61.870 35.080 1.00 18.50 92 ILE A CA 1
ATOM 651 C C . ILE A 1 93 ? 23.270 63.048 34.192 1.00 18.25 92 ILE A C 1
ATOM 652 O O . ILE A 1 93 ? 24.449 63.229 33.894 1.00 20.86 92 ILE A O 1
ATOM 657 N N . ALA A 1 94 ? 22.280 63.822 33.761 1.00 17.32 93 ALA A N 1
ATOM 658 C CA . ALA A 1 94 ? 22.524 64.931 32.836 1.00 17.20 93 ALA A CA 1
ATOM 659 C C . ALA A 1 94 ? 21.640 66.127 33.119 1.00 18.30 93 ALA A C 1
ATOM 660 O O . ALA A 1 94 ? 20.439 65.986 33.336 1.00 15.51 93 ALA A O 1
ATOM 662 N N . ASN A 1 95 ? 22.254 67.305 33.076 1.00 17.24 94 ASN A N 1
ATOM 663 C CA . ASN A 1 95 ? 21.559 68.559 33.268 1.00 15.82 94 ASN A CA 1
ATOM 664 C C . ASN A 1 95 ? 21.657 69.418 32.026 1.00 15.55 94 ASN A C 1
ATOM 665 O O . ASN A 1 95 ? 22.689 69.438 31.353 1.00 17.41 94 ASN A O 1
ATOM 670 N N . LYS A 1 96 ? 20.582 70.137 31.733 1.00 17.71 95 LYS A N 1
ATOM 671 C CA . LYS A 1 96 ? 20.606 71.087 30.626 1.00 18.51 95 LYS A CA 1
ATOM 672 C C . LYS A 1 96 ? 19.615 72.204 30.866 1.00 18.80 95 LYS A C 1
ATOM 673 O O . LYS A 1 96 ? 18.544 71.982 31.414 1.00 17.44 95 LYS A O 1
ATOM 679 N N . ILE A 1 97 ? 19.977 73.405 30.425 1.00 17.91 96 ILE A N 1
ATOM 680 C CA . ILE A 1 97 ? 19.071 74.538 30.486 1.00 18.84 96 ILE A CA 1
ATOM 681 C C . ILE A 1 97 ? 18.763 74.992 29.059 1.00 15.63 96 ILE A C 1
ATOM 682 O O . ILE A 1 97 ? 19.645 75.027 28.200 1.00 17.92 96 ILE A O 1
ATOM 687 N N . PHE A 1 98 ? 17.494 75.304 28.822 1.00 16.94 97 PHE A N 1
ATOM 688 C CA . PHE A 1 98 ? 17.034 75.761 27.521 1.00 16.20 97 PHE A CA 1
ATOM 689 C C . PHE A 1 98 ? 16.513 77.180 27.694 1.00 19.04 97 PHE A C 1
ATOM 690 O O . PHE A 1 98 ? 15.613 77.410 28.498 1.00 17.38 97 PHE A O 1
ATOM 698 N N . VAL A 1 99 ? 17.088 78.121 26.944 1.00 17.25 98 VAL A N 1
ATOM 699 C CA . VAL A 1 99 ? 16.898 79.554 27.200 1.00 17.65 98 VAL A CA 1
ATOM 700 C C . VAL A 1 99 ? 16.262 80.253 25.998 1.00 18.66 98 VAL A C 1
ATOM 701 O O . VAL A 1 99 ? 16.664 80.035 24.858 1.00 20.47 98 VAL A O 1
ATOM 705 N N . MET A 1 100 ? 15.257 81.077 26.270 1.00 18.84 99 MET A N 1
ATOM 706 C CA . MET A 1 100 ? 14.585 81.870 25.235 1.00 19.99 99 MET A CA 1
ATOM 707 C C . MET A 1 100 ? 15.604 82.582 24.348 1.00 21.11 99 MET A C 1
ATOM 708 O O . MET A 1 100 ? 16.500 83.260 24.856 1.00 21.27 99 MET A O 1
ATOM 713 N N . ASP A 1 101 ? 15.488 82.411 23.028 1.00 22.08 100 ASP A N 1
ATOM 714 C CA . ASP A 1 101 ? 16.364 83.118 22.089 1.00 23.47 100 ASP A CA 1
ATOM 715 C C . ASP A 1 101 ? 16.442 84.594 22.435 1.00 25.42 100 ASP A C 1
ATOM 716 O O . ASP A 1 101 ? 15.416 85.231 22.663 1.00 24.49 100 ASP A O 1
ATOM 721 N N . GLY A 1 102 ? 17.659 85.130 22.434 1.00 24.85 101 GLY A N 1
ATOM 722 C CA . GLY A 1 102 ? 17.883 86.551 22.634 1.00 28.31 101 GLY A CA 1
ATOM 723 C C . GLY A 1 102 ? 18.167 86.931 24.076 1.00 25.11 101 GLY A C 1
ATOM 724 O O . GLY A 1 102 ? 18.700 88.013 24.343 1.00 26.42 101 GLY A O 1
ATOM 725 N N . TYR A 1 103 ? 17.813 86.056 25.015 1.00 23.54 102 TYR A N 1
ATOM 726 C CA . TYR A 1 103 ? 18.082 86.311 26.427 1.00 22.88 102 TYR A CA 1
ATOM 727 C C . TYR A 1 103 ? 19.415 85.697 26.838 1.00 32.60 102 TYR A C 1
ATOM 728 O O . TYR A 1 103 ? 19.754 84.595 26.424 1.00 35.44 102 TYR A O 1
ATOM 737 N N . GLN A 1 104 ? 20.179 86.446 27.623 1.00 25.86 103 GLN A N 1
ATOM 738 C CA . GLN A 1 104 ? 21.475 85.998 28.113 1.00 22.86 103 GLN A CA 1
ATOM 739 C C . GLN A 1 104 ? 21.382 85.667 29.596 1.00 22.48 103 GLN A C 1
ATOM 740 O O . GLN A 1 104 ? 20.779 86.412 30.369 1.00 24.38 103 GLN A O 1
ATOM 746 N N . LEU A 1 105 ? 21.983 84.552 29.980 1.00 25.16 104 LEU A N 1
ATOM 747 C CA . LEU A 1 105 ? 22.100 84.197 31.386 1.00 25.48 104 LEU A CA 1
ATOM 748 C C . LEU A 1 105 ? 23.054 85.148 32.083 1.00 21.60 104 LEU A C 1
ATOM 749 O O . LEU A 1 105 ? 23.981 85.661 31.466 1.00 24.32 104 LEU A O 1
ATOM 754 N N . ARG A 1 106 ? 22.831 85.391 33.370 1.00 22.21 105 ARG A N 1
ATOM 755 C CA . ARG A 1 106 ? 23.809 86.116 34.163 1.00 22.23 105 ARG A CA 1
ATOM 756 C C . ARG A 1 106 ? 25.049 85.251 34.324 1.00 23.99 105 ARG A C 1
ATOM 757 O O . ARG A 1 106 ? 24.951 84.030 34.363 1.00 23.44 105 ARG A O 1
ATOM 765 N N . GLN A 1 107 ? 26.211 85.889 34.417 1.00 23.71 106 GLN A N 1
ATOM 766 C CA . GLN A 1 107 ? 27.479 85.163 34.421 1.00 25.23 106 GLN A CA 1
ATOM 767 C C . GLN A 1 107 ? 27.595 84.143 35.561 1.00 23.34 106 GLN A C 1
ATOM 768 O O . GLN A 1 107 ? 27.978 82.999 35.323 1.00 23.30 106 GLN A O 1
ATOM 774 N N . GLU A 1 108 ? 27.265 84.531 36.789 1.00 24.11 107 GLU A N 1
ATOM 775 C CA . GLU A 1 108 ? 27.442 83.617 37.919 1.00 26.01 107 GLU A CA 1
ATOM 776 C C . GLU A 1 108 ? 26.521 82.396 37.814 1.00 25.17 107 GLU A C 1
ATOM 777 O O . GLU A 1 108 ? 26.949 81.270 38.066 1.00 20.81 107 GLU A O 1
ATOM 783 N N . PHE A 1 109 ? 25.258 82.627 37.463 1.00 21.67 108 PHE A N 1
ATOM 784 C CA . PHE A 1 109 ? 24.288 81.556 37.223 1.00 22.05 108 PHE A CA 1
ATOM 785 C C . PHE A 1 109 ? 24.823 80.584 36.172 1.00 20.98 108 PHE A C 1
ATOM 786 O O . PHE A 1 109 ? 24.844 79.364 36.366 1.00 19.49 108 PHE A O 1
ATOM 794 N N . ASP A 1 110 ? 25.266 81.143 35.058 1.00 19.64 109 ASP A N 1
ATOM 795 C CA . ASP A 1 110 ? 25.811 80.359 33.958 1.00 21.13 109 ASP A CA 1
ATOM 796 C C . ASP A 1 110 ? 27.033 79.564 34.399 1.00 20.17 109 ASP A C 1
ATOM 797 O O . ASP A 1 110 ? 27.165 78.381 34.071 1.00 23.09 109 ASP A O 1
ATOM 802 N N . GLN A 1 111 ? 27.932 80.214 35.138 1.00 21.20 110 GLN A N 1
ATOM 803 C CA . GLN A 1 111 ? 29.179 79.568 35.557 1.00 22.59 110 GLN A CA 1
ATOM 804 C C . GLN A 1 111 ? 28.942 78.438 36.564 1.00 24.68 110 GLN A C 1
ATOM 805 O O . GLN A 1 111 ? 29.570 77.379 36.478 1.00 22.48 110 GLN A O 1
ATOM 811 N N . LEU A 1 112 ? 28.048 78.663 37.518 1.00 20.44 111 LEU A N 1
ATOM 812 C CA . LEU A 1 112 ? 27.729 77.630 38.492 1.00 20.71 111 LEU A CA 1
ATOM 813 C C . LEU A 1 112 ? 27.040 76.456 37.816 1.00 24.95 111 LEU A C 1
ATOM 814 O O . LEU A 1 112 ? 27.323 75.299 38.122 1.00 22.46 111 LEU A O 1
ATOM 819 N N . LEU A 1 113 ? 26.126 76.742 36.901 1.00 18.67 112 LEU A N 1
ATOM 820 C CA . LEU A 1 113 ? 25.447 75.655 36.200 1.00 20.91 112 LEU A CA 1
ATOM 821 C C . LEU A 1 113 ? 26.432 74.821 35.391 1.00 22.50 112 LEU A C 1
ATOM 822 O O . LEU A 1 113 ? 26.377 73.600 35.420 1.00 19.60 112 LEU A O 1
ATOM 827 N N . SER A 1 114 ? 27.333 75.480 34.664 1.00 19.02 113 SER A N 1
ATOM 828 C CA . SER A 1 114 ? 28.268 74.777 33.798 1.00 20.01 113 SER A CA 1
ATOM 829 C C . SER A 1 114 ? 29.336 74.010 34.577 1.00 21.37 113 SER A C 1
ATOM 830 O O . SER A 1 114 ? 29.565 72.833 34.315 1.00 24.14 113 SER A O 1
ATOM 833 N N . LYS A 1 115 ? 29.986 74.669 35.533 1.00 21.47 114 LYS A N 1
ATOM 834 C CA . LYS A 1 115 ? 31.149 74.092 36.200 1.00 23.07 114 LYS A CA 1
ATOM 835 C C . LYS A 1 115 ? 30.769 73.117 37.312 1.00 22.02 114 LYS A C 1
ATOM 836 O O . LYS A 1 115 ? 31.462 72.125 37.521 1.00 23.57 114 LYS A O 1
ATOM 842 N N . GLN A 1 116 ? 29.679 73.401 38.026 1.00 21.46 115 GLN A N 1
ATOM 843 C CA . GLN A 1 116 ? 29.319 72.609 39.197 1.00 21.88 115 GLN A CA 1
ATOM 844 C C . GLN A 1 116 ? 28.205 71.605 38.905 1.00 23.32 115 GLN A C 1
ATOM 845 O O . GLN A 1 116 ? 28.280 70.458 39.349 1.00 21.68 115 GLN A O 1
ATOM 851 N N . PHE A 1 117 ? 27.174 72.024 38.171 1.00 21.31 116 PHE A N 1
ATOM 852 C CA . PHE A 1 117 ? 26.089 71.116 37.807 1.00 19.25 116 PHE A CA 1
ATOM 853 C C . PHE A 1 117 ? 26.356 70.435 36.469 1.00 23.76 116 PHE A C 1
ATOM 854 O O . PHE A 1 117 ? 25.558 69.612 36.015 1.00 20.45 116 PHE A O 1
ATOM 862 N N . LEU A 1 118 ? 27.481 70.775 35.845 1.00 20.17 117 LEU A N 1
ATOM 863 C CA . LEU A 1 118 ? 27.904 70.125 34.613 1.00 24.30 117 LEU A CA 1
ATOM 864 C C . LEU A 1 118 ? 26.798 70.237 33.569 1.00 23.39 117 LEU A C 1
ATOM 865 O O . LEU A 1 118 ? 26.610 69.359 32.726 1.00 23.72 117 LEU A O 1
ATOM 870 N N . SER A 1 119 ? 26.085 71.352 33.623 1.00 22.12 118 SER A N 1
ATOM 871 C CA . SER A 1 119 ? 24.920 71.566 32.784 1.00 19.77 118 SER A CA 1
ATOM 872 C C . SER A 1 119 ? 25.294 72.045 31.402 1.00 26.10 118 SER A C 1
ATOM 873 O O . SER A 1 119 ? 26.177 72.882 31.242 1.00 26.05 118 SER A O 1
ATOM 876 N N . ALA A 1 120 ? 24.609 71.500 30.404 1.00 21.64 119 ALA A N 1
ATOM 877 C CA . ALA A 1 120 ? 24.689 72.021 29.055 1.00 22.77 119 ALA A CA 1
ATOM 878 C C . ALA A 1 120 ? 23.737 73.206 28.961 1.00 22.10 119 ALA A C 1
ATOM 879 O O . ALA A 1 120 ? 22.946 73.444 29.869 1.00 21.23 119 ALA A O 1
ATOM 881 N N . ALA A 1 121 ? 23.820 73.942 27.861 1.00 24.21 120 ALA A N 1
ATOM 882 C CA . ALA A 1 121 ? 22.935 75.077 27.643 1.00 25.96 120 ALA A CA 1
ATOM 883 C C . ALA A 1 121 ? 22.650 75.231 26.156 1.00 27.02 120 ALA A C 1
ATOM 884 O O . ALA A 1 121 ? 23.525 75.000 25.319 1.00 25.96 120 ALA A O 1
ATOM 886 N N . GLN A 1 122 ? 21.415 75.607 25.841 1.00 22.02 121 GLN A N 1
ATOM 887 C CA . GLN A 1 122 ? 20.984 75.774 24.457 1.00 21.54 121 GLN A CA 1
ATOM 888 C C . GLN A 1 122 ? 19.912 76.850 24.375 1.00 20.13 121 GLN A C 1
ATOM 889 O O . GLN A 1 122 ? 19.053 76.932 25.240 1.00 21.05 121 GLN A O 1
ATOM 895 N N . SER A 1 123 ? 19.967 77.665 23.325 1.00 21.86 122 SER A N 1
ATOM 896 C CA . SER A 1 123 ? 18.933 78.660 23.072 1.00 21.52 122 SER A CA 1
ATOM 897 C C . SER A 1 123 ? 17.829 78.050 22.216 1.00 23.96 122 SER A C 1
ATOM 898 O O . SER A 1 123 ? 18.114 77.326 21.263 1.00 27.11 122 SER A O 1
ATOM 901 N N . VAL A 1 124 ? 16.579 78.329 22.571 1.00 21.04 123 VAL A N 1
ATOM 902 C CA . VAL A 1 124 ? 15.421 77.842 21.818 1.00 21.64 123 VAL A CA 1
ATOM 903 C C . VAL A 1 124 ? 14.383 78.948 21.654 1.00 26.08 123 VAL A C 1
ATOM 904 O O . VAL A 1 124 ? 14.390 79.924 22.403 1.00 24.67 123 VAL A O 1
ATOM 908 N N . ASP A 1 125 ? 13.494 78.792 20.677 1.00 22.83 124 ASP A N 1
ATOM 909 C CA . ASP A 1 125 ? 12.437 79.767 20.427 1.00 24.80 124 ASP A CA 1
ATOM 910 C C . ASP A 1 125 ? 11.122 79.271 21.021 1.00 22.80 124 ASP A C 1
ATOM 911 O O . ASP A 1 125 ? 10.411 78.484 20.393 1.00 24.14 124 ASP A O 1
ATOM 916 N N . PHE A 1 126 ? 10.801 79.713 22.236 1.00 21.79 125 PHE A N 1
ATOM 917 C CA . PHE A 1 126 ? 9.591 79.247 22.924 1.00 23.72 125 PHE A CA 1
ATOM 918 C C . PHE A 1 126 ? 8.287 79.744 22.288 1.00 22.71 125 PHE A C 1
ATOM 919 O O . PHE A 1 126 ? 7.221 79.193 22.558 1.00 25.28 125 PHE A O 1
ATOM 927 N N . SER A 1 127 ? 8.359 80.776 21.453 1.00 23.93 126 SER A N 1
ATOM 928 C CA . SER A 1 127 ? 7.184 81.217 20.704 1.00 25.48 126 SER A CA 1
ATOM 929 C C . SER A 1 127 ? 6.771 80.132 19.721 1.00 28.35 126 SER A C 1
ATOM 930 O O . SER A 1 127 ? 5.586 79.958 19.422 1.00 29.11 126 SER A O 1
ATOM 933 N N . LYS A 1 128 ? 7.762 79.406 19.217 1.00 25.80 127 LYS A N 1
ATOM 934 C CA . LYS A 1 128 ? 7.501 78.224 18.411 1.00 27.13 127 LYS A CA 1
ATOM 935 C C . LYS A 1 128 ? 7.499 77.051 19.369 1.00 27.16 127 LYS A C 1
ATOM 936 O O . LYS A 1 128 ? 8.451 76.275 19.431 1.00 24.40 127 LYS A O 1
ATOM 942 N N . ASN A 1 129 ? 6.422 76.945 20.132 1.00 24.69 128 ASN A N 1
ATOM 943 C CA . ASN A 1 129 ? 6.437 76.125 21.332 1.00 23.29 128 ASN A CA 1
ATOM 944 C C . ASN A 1 129 ? 6.445 74.625 21.030 1.00 24.06 128 ASN A C 1
ATOM 945 O O . ASN A 1 129 ? 6.975 73.842 21.816 1.00 22.15 128 ASN A O 1
ATOM 950 N N . VAL A 1 130 ? 5.886 74.225 19.890 1.00 28.24 129 VAL A N 1
ATOM 951 C CA . VAL A 1 130 ? 5.933 72.816 19.498 1.00 26.78 129 VAL A CA 1
ATOM 952 C C . VAL A 1 130 ? 7.377 72.422 19.210 1.00 24.56 129 VAL A C 1
ATOM 953 O O . VAL A 1 130 ? 7.854 71.360 19.644 1.00 24.53 129 VAL A O 1
ATOM 957 N N . GLN A 1 131 ? 8.068 73.288 18.473 1.00 25.09 130 GLN A N 1
ATOM 958 C CA . GLN A 1 131 ? 9.466 73.064 18.141 1.00 25.40 130 GLN A CA 1
ATOM 959 C C . GLN A 1 131 ? 10.334 73.049 19.397 1.00 23.74 130 GLN A C 1
ATOM 960 O O . GLN A 1 131 ? 11.199 72.188 19.555 1.00 23.18 130 GLN A O 1
ATOM 966 N N . ALA A 1 132 ? 10.098 73.996 20.297 1.00 23.21 131 ALA A N 1
ATOM 967 C CA . ALA A 1 132 ? 10.868 74.067 21.541 1.00 22.47 131 ALA A CA 1
ATOM 968 C C . ALA A 1 132 ? 10.658 72.832 22.431 1.00 20.46 131 ALA A C 1
ATOM 969 O O . ALA A 1 132 ? 11.611 72.289 22.995 1.00 20.67 131 ALA A O 1
ATOM 971 N N . ALA A 1 133 ? 9.414 72.386 22.547 1.00 20.30 132 ALA A N 1
ATOM 972 C CA . ALA A 1 133 ? 9.111 71.209 23.336 1.00 19.77 132 ALA A CA 1
ATOM 973 C C . ALA A 1 133 ? 9.796 69.999 22.717 1.00 20.21 132 ALA A C 1
ATOM 974 O O . ALA A 1 133 ? 10.365 69.178 23.426 1.00 20.48 132 ALA A O 1
ATOM 976 N N . ALA A 1 134 ? 9.762 69.903 21.390 1.00 22.97 133 ALA A N 1
ATOM 977 C CA . ALA A 1 134 ? 10.391 68.776 20.710 1.00 25.15 133 ALA A CA 1
ATOM 978 C C . ALA A 1 134 ? 11.891 68.758 21.000 1.00 21.74 133 ALA A C 1
ATOM 979 O O . ALA A 1 134 ? 12.460 67.703 21.249 1.00 22.93 133 ALA A O 1
ATOM 981 N N . THR A 1 135 ? 12.530 69.925 20.978 1.00 21.37 134 THR A N 1
ATOM 982 C CA . THR A 1 135 ? 13.957 70.016 21.287 1.00 21.97 134 THR A CA 1
ATOM 983 C C . THR A 1 135 ? 14.254 69.512 22.701 1.00 22.66 134 THR A C 1
ATOM 984 O O . THR A 1 135 ? 15.149 68.691 22.906 1.00 22.15 134 THR A O 1
ATOM 988 N N . ILE A 1 136 ? 13.492 70.000 23.671 1.00 18.68 135 ILE A N 1
ATOM 989 C CA . ILE A 1 136 ? 13.646 69.579 25.059 1.00 18.41 135 ILE A CA 1
ATOM 990 C C . ILE A 1 136 ? 13.369 68.088 25.212 1.00 18.92 135 ILE A C 1
ATOM 991 O O . ILE A 1 136 ? 14.147 67.345 25.826 1.00 18.56 135 ILE A O 1
ATOM 996 N N . ASN A 1 137 ? 12.257 67.648 24.649 1.00 18.52 136 ASN A N 1
ATOM 997 C CA . ASN A 1 137 ? 11.792 66.292 24.895 1.00 18.92 136 ASN A CA 1
ATOM 998 C C . ASN A 1 137 ? 12.648 65.267 24.171 1.00 20.90 136 ASN A C 1
ATOM 999 O O . ASN A 1 137 ? 12.846 64.154 24.667 1.00 20.49 136 ASN A O 1
ATOM 1004 N N . ASN A 1 138 ? 13.188 65.648 23.019 1.00 20.84 137 ASN A N 1
ATOM 1005 C CA . ASN A 1 138 ? 14.104 64.771 22.307 1.00 21.79 137 ASN A CA 1
ATOM 1006 C C . ASN A 1 138 ? 15.413 64.601 23.078 1.00 21.18 137 ASN A C 1
ATOM 1007 O O . ASN A 1 138 ? 15.976 63.505 23.121 1.00 22.60 137 ASN A O 1
ATOM 1012 N N . TRP A 1 139 ? 15.874 65.671 23.715 1.00 20.75 138 TRP A N 1
ATOM 1013 C CA . TRP A 1 139 ? 17.081 65.610 24.520 1.00 19.67 138 TRP A CA 1
ATOM 1014 C C . TRP A 1 139 ? 16.831 64.667 25.705 1.00 19.07 138 TRP A C 1
ATOM 1015 O O . TRP A 1 139 ? 17.644 63.790 25.990 1.00 21.89 138 TRP A O 1
ATOM 1026 N N . VAL A 1 140 ? 15.691 64.836 26.372 1.00 18.48 139 VAL A N 1
ATOM 1027 C CA . VAL A 1 140 ? 15.330 63.958 27.481 1.00 17.91 139 VAL A CA 1
ATOM 1028 C C . VAL A 1 140 ? 15.258 62.487 27.052 1.00 19.05 139 VAL A C 1
ATOM 1029 O O . VAL A 1 140 ? 15.770 61.623 27.754 1.00 19.20 139 VAL A O 1
ATOM 1033 N N . GLU A 1 141 ? 14.634 62.193 25.917 1.00 20.04 140 GLU A N 1
ATOM 1034 C CA . GLU A 1 141 ? 14.617 60.819 25.425 1.00 22.58 140 GLU A CA 1
ATOM 1035 C C . GLU A 1 141 ? 16.027 60.277 25.232 1.00 23.73 140 GLU A C 1
ATOM 1036 O O . GLU A 1 141 ? 16.311 59.126 25.571 1.00 22.88 140 GLU A O 1
ATOM 1042 N N . GLN A 1 142 ? 16.913 61.102 24.684 1.00 22.19 141 GLN A N 1
ATOM 1043 C CA . GLN A 1 142 ? 18.269 60.653 24.403 1.00 26.47 141 GLN A CA 1
ATOM 1044 C C . GLN A 1 142 ? 19.057 60.388 25.688 1.00 23.88 141 GLN A C 1
ATOM 1045 O O . GLN A 1 142 ? 19.982 59.571 25.690 1.00 29.39 141 GLN A O 1
ATOM 1051 N N . ARG A 1 143 ? 18.669 61.038 26.781 1.00 19.17 142 ARG A N 1
ATOM 1052 C CA . ARG A 1 143 ? 19.342 60.852 28.067 1.00 20.04 142 ARG A CA 1
ATOM 1053 C C . ARG A 1 143 ? 18.700 59.754 28.921 1.00 23.49 142 ARG A C 1
ATOM 1054 O O . ARG A 1 143 ? 19.197 59.456 30.006 1.00 26.62 142 ARG A O 1
ATOM 1062 N N . THR A 1 144 ? 17.598 59.169 28.451 1.00 22.44 143 THR A N 1
ATOM 1063 C CA . THR A 1 144 ? 16.857 58.184 29.247 1.00 19.43 143 THR A CA 1
ATOM 1064 C C . THR A 1 144 ? 16.575 56.895 28.472 1.00 20.66 143 THR A C 1
ATOM 1065 O O . THR A 1 144 ? 15.657 56.155 28.823 1.00 21.33 143 THR A O 1
ATOM 1069 N N . ASN A 1 145 ? 17.362 56.635 27.427 1.00 22.29 144 ASN A N 1
ATOM 1070 C CA . ASN A 1 145 ? 17.194 55.438 26.590 1.00 24.49 144 ASN A CA 1
ATOM 1071 C C . ASN A 1 145 ? 15.774 55.384 26.038 1.00 27.74 144 ASN A C 1
ATOM 1072 O O . ASN A 1 145 ? 15.164 54.322 25.938 1.00 25.26 144 ASN A O 1
ATOM 1077 N N . HIS A 1 146 ? 15.264 56.564 25.695 1.00 24.26 145 HIS A N 1
ATOM 1078 C CA . HIS A 1 146 ? 13.916 56.754 25.160 1.00 22.86 145 HIS A CA 1
ATOM 1079 C C . HIS A 1 146 ? 12.780 56.309 26.088 1.00 29.74 145 HIS A C 1
ATOM 1080 O O . HIS A 1 146 ? 11.660 56.090 25.630 1.00 26.02 145 HIS A O 1
ATOM 1087 N N . LEU A 1 147 ? 13.042 56.217 27.390 1.00 22.04 146 LEU A N 1
ATOM 1088 C CA . LEU A 1 147 ? 12.012 55.773 28.323 1.00 21.69 146 LEU A CA 1
ATOM 1089 C C . LEU A 1 147 ? 11.116 56.902 28.821 1.00 24.02 146 LEU A C 1
ATOM 1090 O O . LEU A 1 147 ? 9.974 56.660 29.202 1.00 24.85 146 LEU A O 1
ATOM 1095 N N . ILE A 1 148 ? 11.635 58.127 28.827 1.00 21.28 147 ILE A N 1
ATOM 1096 C CA . ILE A 1 148 ? 10.859 59.283 29.252 1.00 17.92 147 ILE A CA 1
ATOM 1097 C C . ILE A 1 148 ? 10.563 60.132 28.023 1.00 21.52 147 ILE A C 1
ATOM 1098 O O . ILE A 1 148 ? 11.457 60.785 27.485 1.00 19.67 147 ILE A O 1
ATOM 1103 N N . LYS A 1 149 ? 9.307 60.096 27.585 1.00 25.93 148 LYS A N 1
ATOM 1104 C CA . LYS A 1 149 ? 8.876 60.789 26.373 1.00 26.43 148 LYS A CA 1
ATOM 1105 C C . LYS A 1 149 ? 7.929 61.924 26.704 1.00 27.06 148 LYS A C 1
ATOM 1106 O O . LYS A 1 149 ? 7.213 61.874 27.705 1.00 25.32 148 LYS A O 1
ATOM 1112 N N . ASP A 1 150 ? 7.921 62.939 25.842 1.00 23.03 149 ASP A N 1
ATOM 1113 C CA . ASP A 1 150 ? 7.054 64.100 26.002 1.00 22.72 149 ASP A CA 1
ATOM 1114 C C . ASP A 1 150 ? 7.072 64.675 27.413 1.00 23.21 149 ASP A C 1
ATOM 1115 O O . ASP A 1 150 ? 6.012 64.955 27.976 1.00 24.65 149 ASP A O 1
ATOM 1120 N N . LEU A 1 151 ? 8.258 64.879 27.981 1.00 23.62 150 LEU A N 1
ATOM 1121 C CA . LEU A 1 151 ? 8.351 65.415 29.343 1.00 17.87 150 LEU A CA 1
ATOM 1122 C C . LEU A 1 151 ? 7.615 66.744 29.474 1.00 22.58 150 LEU A C 1
ATOM 1123 O O . LEU A 1 151 ? 6.738 66.890 30.323 1.00 21.08 150 LEU A O 1
ATOM 1128 N N . VAL A 1 152 ? 7.983 67.713 28.636 1.00 18.48 151 VAL A N 1
ATOM 1129 C CA . VAL A 1 152 ? 7.418 69.056 28.710 1.00 19.65 151 VAL A CA 1
ATOM 1130 C C . VAL A 1 152 ? 6.463 69.284 27.551 1.00 26.67 151 VAL A C 1
ATOM 1131 O O . VAL A 1 152 ? 6.907 69.406 26.419 1.00 26.96 151 VAL A O 1
ATOM 1135 N N . PRO A 1 153 ? 5.148 69.333 27.823 1.00 20.22 152 PRO A N 1
ATOM 1136 C CA . PRO A 1 153 ? 4.215 69.504 26.701 1.00 21.21 152 PRO A CA 1
ATOM 1137 C C . PRO A 1 153 ? 4.324 70.876 26.075 1.00 21.88 152 PRO A C 1
ATOM 1138 O O . PRO A 1 153 ? 4.624 71.846 26.773 1.00 21.44 152 PRO A O 1
ATOM 1142 N N . ALA A 1 154 ? 4.064 70.964 24.777 1.00 18.48 153 ALA A N 1
ATOM 1143 C CA . ALA A 1 154 ? 4.120 72.233 24.081 1.00 21.74 153 ALA A CA 1
ATOM 1144 C C . ALA A 1 154 ? 3.157 73.232 24.704 1.00 22.10 153 ALA A C 1
ATOM 1145 O O . ALA A 1 154 ? 3.428 74.433 24.688 1.00 22.49 153 ALA A O 1
ATOM 1147 N N . ASP A 1 155 ? 2.055 72.750 25.280 1.00 20.60 154 ASP A N 1
ATOM 1148 C CA . ASP A 1 155 ? 1.007 73.667 25.714 1.00 22.46 154 ASP A CA 1
ATOM 1149 C C . ASP A 1 155 ? 1.294 74.339 27.065 1.00 22.94 154 ASP A C 1
ATOM 1150 O O . ASP A 1 155 ? 0.482 75.148 27.520 1.00 22.99 154 ASP A O 1
ATOM 1155 N N . VAL A 1 156 ? 2.447 74.068 27.673 1.00 18.77 155 VAL A N 1
ATOM 1156 C CA . VAL A 1 156 ? 2.868 74.871 28.843 1.00 20.57 155 VAL A CA 1
ATOM 1157 C C . VAL A 1 156 ? 3.979 75.860 28.502 1.00 22.12 155 VAL A C 1
ATOM 1158 O O . VAL A 1 156 ? 4.491 76.546 29.393 1.00 21.08 155 VAL A O 1
ATOM 1162 N N . LEU A 1 157 ? 4.326 75.940 27.219 1.00 20.68 156 LEU A N 1
ATOM 1163 C CA . LEU A 1 157 ? 5.347 76.854 26.718 1.00 19.20 156 LEU A CA 1
ATOM 1164 C C . LEU A 1 157 ? 4.718 77.879 25.789 1.00 19.70 156 LEU A C 1
ATOM 1165 O O . LEU A 1 157 ? 3.841 77.537 25.005 1.00 22.70 156 LEU A O 1
ATOM 1170 N N . ASN A 1 158 ? 5.181 79.125 25.868 1.00 21.17 157 ASN A N 1
ATOM 1171 C CA . ASN A 1 158 ? 4.745 80.170 24.941 1.00 24.35 157 ASN A CA 1
ATOM 1172 C C . ASN A 1 158 ? 5.736 81.333 24.924 1.00 22.94 157 ASN A C 1
ATOM 1173 O O . ASN A 1 158 ? 6.831 81.221 25.466 1.00 22.06 157 ASN A O 1
ATOM 1178 N N . SER A 1 159 ? 5.361 82.452 24.301 1.00 22.78 158 SER A N 1
ATOM 1179 C CA . SER A 1 159 ? 6.288 83.565 24.137 1.00 22.22 158 SER A CA 1
ATOM 1180 C C . SER A 1 159 ? 6.729 84.192 25.457 1.00 24.27 158 SER A C 1
ATOM 1181 O O . SER A 1 159 ? 7.706 84.943 25.485 1.00 23.65 158 SER A O 1
ATOM 1184 N N . GLU A 1 160 ? 6.009 83.900 26.538 1.00 23.31 159 GLU A N 1
ATOM 1185 C CA . GLU A 1 160 ? 6.381 84.386 27.872 1.00 21.21 159 GLU A CA 1
ATOM 1186 C C . GLU A 1 160 ? 7.408 83.488 28.572 1.00 18.54 159 GLU A C 1
ATOM 1187 O O . GLU A 1 160 ? 8.002 83.888 29.567 1.00 19.40 159 GLU A O 1
ATOM 1193 N N . SER A 1 161 ? 7.605 82.270 28.062 1.00 18.93 160 SER A N 1
ATOM 1194 C CA . SER A 1 161 ? 8.584 81.348 28.635 1.00 17.99 160 SER A CA 1
ATOM 1195 C C . SER A 1 161 ? 9.977 81.932 28.482 1.00 17.96 160 SER A C 1
ATOM 1196 O O . SER A 1 161 ? 10.285 82.521 27.445 1.00 18.67 160 SER A O 1
ATOM 1199 N N . ARG A 1 162 ? 10.822 81.767 29.495 1.00 18.92 161 ARG A N 1
ATOM 1200 C CA . ARG A 1 162 ? 12.164 82.330 29.443 1.00 16.62 161 ARG A CA 1
ATOM 1201 C C . ARG A 1 162 ? 13.248 81.269 29.582 1.00 16.21 161 ARG A C 1
ATOM 1202 O O . ARG A 1 162 ? 14.290 81.360 28.934 1.00 16.89 161 ARG A O 1
ATOM 1210 N N . LEU A 1 163 ? 13.035 80.270 30.428 1.00 15.78 162 LEU A N 1
ATOM 1211 C CA . LEU A 1 163 ? 13.934 79.136 30.399 1.00 20.47 162 LEU A CA 1
ATOM 1212 C C . LEU A 1 163 ? 13.291 77.899 30.968 1.00 16.77 162 LEU A C 1
ATOM 1213 O O . LEU A 1 163 ? 12.313 77.979 31.698 1.00 16.68 162 LEU A O 1
ATOM 1218 N N . VAL A 1 164 ? 13.841 76.753 30.583 1.00 14.39 163 VAL A N 1
ATOM 1219 C CA . VAL A 1 164 ? 13.447 75.473 31.152 1.00 15.34 163 VAL A CA 1
ATOM 1220 C C . VAL A 1 164 ? 14.701 74.779 31.634 1.00 18.26 163 VAL A C 1
ATOM 1221 O O . VAL A 1 164 ? 15.645 74.596 30.869 1.00 15.45 163 VAL A O 1
ATOM 1225 N N . LEU A 1 165 ? 14.701 74.421 32.912 1.00 14.98 164 LEU A N 1
ATOM 1226 C CA . LEU A 1 165 ? 15.785 73.670 33.527 1.00 13.90 164 LEU A CA 1
ATOM 1227 C C . LEU A 1 165 ? 15.400 72.211 33.553 1.00 14.47 164 LEU A C 1
ATOM 1228 O O . LEU A 1 165 ? 14.287 71.892 33.954 1.00 15.58 164 LEU A O 1
ATOM 1233 N N . VAL A 1 166 ? 16.305 71.339 33.114 1.00 13.79 165 VAL A N 1
ATOM 1234 C CA . VAL A 1 166 ? 16.007 69.915 33.067 1.00 14.54 165 VAL A CA 1
ATOM 1235 C C . VAL A 1 166 ? 17.117 69.082 33.678 1.00 14.50 165 VAL A C 1
ATOM 1236 O O . VAL A 1 166 ? 18.297 69.312 33.438 1.00 16.24 165 VAL A O 1
ATOM 1240 N N . ASN A 1 167 ? 16.705 68.117 34.495 1.00 14.29 166 ASN A N 1
ATOM 1241 C CA . ASN A 1 167 ? 17.572 67.041 34.930 1.00 16.37 166 ASN A CA 1
ATOM 1242 C C . ASN A 1 167 ? 17.016 65.727 34.428 1.00 14.45 166 ASN A C 1
ATOM 1243 O O . ASN A 1 167 ? 15.823 65.491 34.541 1.00 16.50 166 ASN A O 1
ATOM 1248 N N . ALA A 1 168 ? 17.886 64.874 33.896 1.00 15.68 167 ALA A N 1
ATOM 1249 C CA . ALA A 1 168 ? 17.493 63.527 33.488 1.00 15.67 167 ALA A CA 1
ATOM 1250 C C . ALA A 1 168 ? 18.414 62.523 34.158 1.00 17.18 167 ALA A C 1
ATOM 1251 O O . ALA A 1 168 ? 19.583 62.813 34.395 1.00 18.30 167 ALA A O 1
ATOM 1253 N N . ILE A 1 169 ? 17.873 61.356 34.488 1.00 16.96 168 ILE A N 1
ATOM 1254 C CA . ILE A 1 169 ? 18.656 60.299 35.118 1.00 18.04 168 ILE A CA 1
ATOM 1255 C C . ILE A 1 169 ? 18.266 58.951 34.520 1.00 16.88 168 ILE A C 1
ATOM 1256 O O . ILE A 1 169 ? 17.095 58.691 34.248 1.00 18.57 168 ILE A O 1
ATOM 1261 N N . HIS A 1 170 ? 19.273 58.121 34.269 1.00 17.82 169 HIS A N 1
ATOM 1262 C CA . HIS A 1 170 ? 19.051 56.788 33.719 1.00 16.15 169 HIS A CA 1
ATOM 1263 C C . HIS A 1 170 ? 19.889 55.772 34.454 1.00 19.40 169 HIS A C 1
ATOM 1264 O O . HIS A 1 170 ? 21.080 55.973 34.670 1.00 18.51 169 HIS A O 1
ATOM 1271 N N . PHE A 1 171 ? 19.244 54.669 34.814 1.00 17.31 170 PHE A N 1
ATOM 1272 C CA . PHE A 1 171 ? 19.886 53.566 35.515 1.00 19.62 170 PHE A CA 1
ATOM 1273 C C . PHE A 1 171 ? 19.596 52.260 34.804 1.00 19.97 170 PHE A C 1
ATOM 1274 O O . PHE A 1 171 ? 18.451 51.975 34.460 1.00 21.11 170 PHE A O 1
ATOM 1282 N N . LYS A 1 172 ? 20.641 51.474 34.588 1.00 19.15 171 LYS A N 1
ATOM 1283 C CA . LYS A 1 172 ? 20.479 50.101 34.128 1.00 22.23 171 LYS A CA 1
ATOM 1284 C C . LYS A 1 172 ? 21.505 49.238 34.837 1.00 25.71 171 LYS A C 1
ATOM 1285 O O . LYS A 1 172 ? 22.707 49.395 34.637 1.00 24.28 171 LYS A O 1
ATOM 1291 N N . GLY A 1 173 ? 21.022 48.333 35.678 1.00 21.77 172 GLY A N 1
ATOM 1292 C CA . GLY A 1 173 ? 21.893 47.495 36.469 1.00 23.09 172 GLY A CA 1
ATOM 1293 C C . GLY A 1 173 ? 21.531 46.035 36.303 1.00 23.83 172 GLY A C 1
ATOM 1294 O O . GLY A 1 173 ? 20.378 45.706 36.037 1.00 23.42 172 GLY A O 1
ATOM 1295 N N . THR A 1 174 ? 22.533 45.178 36.440 1.00 24.79 173 THR A N 1
ATOM 1296 C CA . THR A 1 174 ? 22.341 43.737 36.456 1.00 26.17 173 THR A CA 1
ATOM 1297 C C . THR A 1 174 ? 22.447 43.242 37.891 1.00 28.64 173 THR A C 1
ATOM 1298 O O . THR A 1 174 ? 23.327 43.679 38.622 1.00 26.73 173 THR A O 1
ATOM 1302 N N . TRP A 1 175 ? 21.564 42.338 38.309 1.00 20.94 174 TRP A N 1
ATOM 1303 C CA . TRP A 1 175 ? 21.653 41.830 39.674 1.00 20.31 174 TRP A CA 1
ATOM 1304 C C . TRP A 1 175 ? 22.995 41.140 39.893 1.00 21.96 174 TRP A C 1
ATOM 1305 O O . TRP A 1 175 ? 23.514 40.458 39.000 1.00 23.13 174 TRP A O 1
ATOM 1316 N N . GLN A 1 176 ? 23.541 41.292 41.094 1.00 22.29 175 GLN A N 1
ATOM 1317 C CA . GLN A 1 176 ? 24.697 40.506 41.493 1.00 24.06 175 GLN A CA 1
ATOM 1318 C C . GLN A 1 176 ? 24.286 39.041 41.446 1.00 23.81 175 GLN A C 1
ATOM 1319 O O . GLN A 1 176 ? 25.035 38.188 40.975 1.00 25.39 175 GLN A O 1
ATOM 1325 N N . HIS A 1 177 ? 23.076 38.775 41.930 1.00 23.43 176 HIS A N 1
ATOM 1326 C CA . HIS A 1 177 ? 22.476 37.442 41.859 1.00 23.77 176 HIS A CA 1
ATOM 1327 C C . HIS A 1 177 ? 21.185 37.491 41.059 1.00 20.31 176 HIS A C 1
ATOM 1328 O O . HIS A 1 177 ? 20.141 37.882 41.574 1.00 20.32 176 HIS A O 1
ATOM 1335 N N . GLN A 1 178 ? 21.263 37.090 39.797 1.00 21.14 177 GLN A N 1
ATOM 1336 C CA . GLN A 1 178 ? 20.098 37.117 38.929 1.00 20.03 177 GLN A CA 1
ATOM 1337 C C . GLN A 1 178 ? 19.127 35.994 39.256 1.00 20.49 177 GLN A C 1
ATOM 1338 O O . GLN A 1 178 ? 19.512 34.946 39.792 1.00 21.76 177 GLN A O 1
ATOM 1344 N N . PHE A 1 179 ? 17.865 36.240 38.927 1.00 18.47 178 PHE A N 1
ATOM 1345 C CA . PHE A 1 179 ? 16.818 35.242 38.999 1.00 18.29 178 PHE A CA 1
ATOM 1346 C C . PHE A 1 179 ? 16.893 34.398 37.748 1.00 19.60 178 PHE A C 1
ATOM 1347 O O . PHE A 1 179 ? 17.299 34.881 36.689 1.00 22.64 178 PHE A O 1
ATOM 1355 N N . ALA A 1 180 ? 16.493 33.143 37.881 1.00 20.09 179 ALA A N 1
ATOM 1356 C CA . ALA A 1 180 ? 16.366 32.251 36.744 1.00 21.74 179 ALA A CA 1
ATOM 1357 C C . ALA A 1 180 ? 14.989 32.432 36.125 1.00 22.24 179 ALA A C 1
ATOM 1358 O O . ALA A 1 180 ? 13.983 32.202 36.782 1.00 23.46 179 ALA A O 1
ATOM 1360 N N . LYS A 1 181 ? 14.943 32.810 34.850 1.00 26.57 180 LYS A N 1
ATOM 1361 C CA . LYS A 1 181 ? 13.669 33.015 34.173 1.00 21.47 180 LYS A CA 1
ATOM 1362 C C . LYS A 1 181 ? 12.781 31.775 34.192 1.00 22.25 180 LYS A C 1
ATOM 1363 O O . LYS A 1 181 ? 11.566 31.882 34.299 1.00 23.88 180 LYS A O 1
ATOM 1369 N N . HIS A 1 182 ? 13.369 30.590 34.079 1.00 23.37 181 HIS A N 1
ATOM 1370 C CA . HIS A 1 182 ? 12.554 29.389 33.998 1.00 24.50 181 HIS A CA 1
ATOM 1371 C C . HIS A 1 182 ? 11.893 29.042 35.332 1.00 23.91 181 HIS A C 1
ATOM 1372 O O . HIS A 1 182 ? 11.049 28.163 35.378 1.00 25.36 181 HIS A O 1
ATOM 1379 N N . LEU A 1 183 ? 12.247 29.756 36.401 1.00 22.53 182 LEU A N 1
ATOM 1380 C CA . LEU A 1 183 ? 11.667 29.493 37.717 1.00 23.39 182 LEU A CA 1
ATOM 1381 C C . LEU A 1 183 ? 10.549 30.471 38.053 1.00 21.09 182 LEU A C 1
ATOM 1382 O O . LEU A 1 183 ? 9.861 30.310 39.059 1.00 24.44 182 LEU A O 1
ATOM 1387 N N . THR A 1 184 ? 10.362 31.483 37.217 1.00 21.09 183 THR A N 1
ATOM 1388 C CA . THR A 1 184 ? 9.314 32.456 37.464 1.00 22.43 183 THR A CA 1
ATOM 1389 C C . THR A 1 184 ? 7.963 31.783 37.242 1.00 27.73 183 THR A C 1
ATOM 1390 O O . THR A 1 184 ? 7.775 31.052 36.272 1.00 24.42 183 THR A O 1
ATOM 1394 N N . ARG A 1 185 ? 7.035 32.005 38.169 1.00 23.02 184 ARG A N 1
ATOM 1395 C CA . ARG A 1 185 ? 5.709 31.402 38.077 1.00 26.37 184 ARG A CA 1
ATOM 1396 C C . ARG A 1 185 ? 4.646 32.430 38.407 1.00 23.49 184 ARG A C 1
ATOM 1397 O O . ARG A 1 185 ? 4.882 33.318 39.224 1.00 24.31 184 ARG A O 1
ATOM 1405 N N . PRO A 1 186 ? 3.465 32.306 37.790 1.00 25.04 185 PRO A N 1
ATOM 1406 C CA . PRO A 1 186 ? 2.343 33.125 38.254 1.00 27.61 185 PRO A CA 1
ATOM 1407 C C . PRO A 1 186 ? 1.968 32.751 39.682 1.00 28.52 185 PRO A C 1
ATOM 1408 O O . PRO A 1 186 ? 1.849 31.570 40.003 1.00 32.98 185 PRO A O 1
ATOM 1412 N N . ASP A 1 187 ? 1.806 33.744 40.539 1.00 24.18 186 ASP A N 1
ATOM 1413 C CA . ASP A 1 187 ? 1.372 33.486 41.898 1.00 27.05 186 ASP A CA 1
ATOM 1414 C C . ASP A 1 187 ? 0.609 34.677 42.417 1.00 29.20 186 ASP A C 1
ATOM 1415 O O . ASP A 1 187 ? 0.569 35.733 41.788 1.00 24.46 186 ASP A O 1
ATOM 1420 N N . THR A 1 188 ? 0.008 34.489 43.580 1.00 27.09 187 THR A N 1
ATOM 1421 C CA . THR A 1 188 ? -0.959 35.428 44.108 1.00 28.50 187 THR A CA 1
ATOM 1422 C C . THR A 1 188 ? -0.308 36.702 44.616 1.00 27.81 187 THR A C 1
ATOM 1423 O O . THR A 1 188 ? 0.692 36.661 45.329 1.00 25.70 187 THR A O 1
ATOM 1427 N N . PHE A 1 189 ? -0.874 37.833 44.207 1.00 23.10 188 PHE A N 1
ATOM 1428 C CA . PHE A 1 189 ? -0.555 39.126 44.800 1.00 22.18 188 PHE A CA 1
ATOM 1429 C C . PHE A 1 189 ? -1.806 39.594 45.528 1.00 23.57 188 PHE A C 1
ATOM 1430 O O . PHE A 1 189 ? -2.892 39.647 44.946 1.00 26.64 188 PHE A O 1
ATOM 1438 N N . HIS A 1 190 ? -1.663 39.894 46.813 1.00 23.08 189 HIS A N 1
ATOM 1439 C CA . HIS A 1 190 ? -2.802 40.265 47.633 1.00 24.76 189 HIS A CA 1
ATOM 1440 C C . HIS A 1 190 ? -2.958 41.777 47.619 1.00 30.67 189 HIS A C 1
ATOM 1441 O O . HIS A 1 190 ? -2.066 42.503 48.055 1.00 28.60 189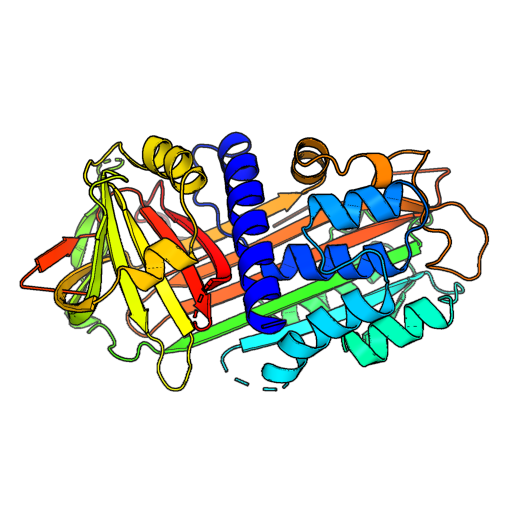 HIS A O 1
ATOM 1448 N N . LEU A 1 191 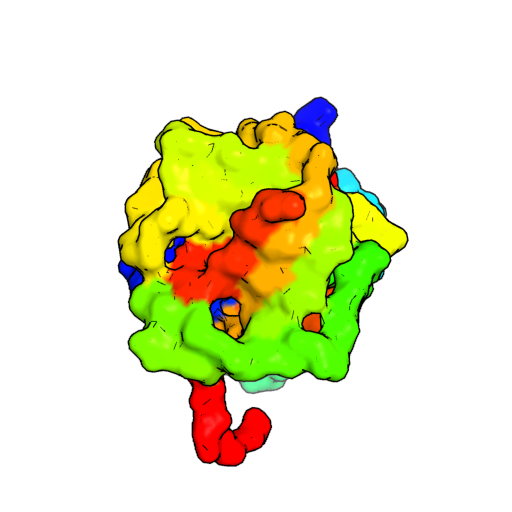? -4.090 42.244 47.105 1.00 29.38 190 LEU A N 1
ATOM 1449 C CA . LEU A 1 191 ? -4.337 43.672 46.954 1.00 43.50 190 LEU A CA 1
ATOM 1450 C C . LEU A 1 191 ? -4.891 44.257 48.248 1.00 50.69 190 LEU A C 1
ATOM 1451 O O . LEU A 1 191 ? -4.394 45.272 48.740 1.00 53.36 190 LEU A O 1
ATOM 1456 N N . THR A 1 196 ? -7.430 39.445 45.135 1.00 42.37 195 THR A N 1
ATOM 1457 C CA . THR A 1 196 ? -6.111 38.973 44.734 1.00 38.96 195 THR A CA 1
ATOM 1458 C C . THR A 1 196 ? -5.993 38.883 43.217 1.00 39.78 195 THR A C 1
ATOM 1459 O O . THR A 1 196 ? -6.994 38.872 42.504 1.00 43.51 195 THR A O 1
ATOM 1463 N N . VAL A 1 197 ? -4.758 38.799 42.736 1.00 39.03 196 VAL A N 1
ATOM 1464 C CA . VAL A 1 197 ? -4.486 38.620 41.316 1.00 39.51 196 VAL A CA 1
ATOM 1465 C C . VAL A 1 197 ? -3.292 37.694 41.157 1.00 28.40 196 VAL A C 1
ATOM 1466 O O . VAL A 1 197 ? -2.485 37.573 42.071 1.00 31.59 196 VAL A O 1
ATOM 1470 N N . GLN A 1 198 ? -3.199 37.021 40.011 1.00 29.19 197 GLN A N 1
ATOM 1471 C CA . GLN A 1 198 ? -2.015 36.240 39.679 1.00 29.08 197 GLN A CA 1
ATOM 1472 C C . GLN A 1 198 ? -1.053 37.076 38.840 1.00 28.73 197 GLN A C 1
ATOM 1473 O O . GLN A 1 198 ? -1.437 37.616 37.804 1.00 35.14 197 GLN A O 1
ATOM 1479 N N . VAL A 1 199 ? 0.190 37.176 39.296 1.00 24.06 198 VAL A N 1
ATOM 1480 C CA . VAL A 1 199 ? 1.236 37.895 38.575 1.00 22.88 198 VAL A CA 1
ATOM 1481 C C . VAL A 1 199 ? 2.537 37.092 38.571 1.00 21.55 198 VAL A C 1
ATOM 1482 O O . VAL A 1 199 ? 2.757 36.263 39.447 1.00 23.38 198 VAL A O 1
ATOM 1486 N N . PRO A 1 200 ? 3.416 37.351 37.594 1.00 23.73 199 PRO A N 1
ATOM 1487 C CA . PRO A 1 200 ? 4.700 36.643 37.573 1.00 20.22 199 PRO A CA 1
ATOM 1488 C C . PRO A 1 200 ? 5.550 36.939 38.791 1.00 18.77 199 PRO A C 1
ATOM 1489 O O . PRO A 1 200 ? 5.843 38.108 39.068 1.00 20.85 199 PRO A O 1
ATOM 1493 N N . MET A 1 201 ? 5.909 35.883 39.520 1.00 21.17 200 MET A N 1
ATOM 1494 C CA . MET A 1 201 ? 6.742 35.979 40.714 1.00 25.37 200 MET A CA 1
ATOM 1495 C C . MET A 1 201 ? 8.079 35.303 40.482 1.00 20.01 200 MET A C 1
ATOM 1496 O O . MET A 1 201 ? 8.139 34.109 40.176 1.00 22.29 200 MET A O 1
ATOM 1501 N N . MET A 1 202 ? 9.144 36.076 40.639 1.00 18.67 201 MET A N 1
ATOM 1502 C CA . MET A 1 202 ? 10.500 35.582 40.502 1.00 18.99 201 MET A CA 1
ATOM 1503 C C . MET A 1 202 ? 10.944 35.018 41.832 1.00 20.88 201 MET A C 1
ATOM 1504 O O . MET A 1 202 ? 10.650 35.599 42.874 1.00 20.28 201 MET A O 1
ATOM 1509 N N . SER A 1 203 ? 11.663 33.901 41.789 1.00 19.14 202 SER A N 1
ATOM 1510 C CA . SER A 1 203 ? 12.081 33.183 42.994 1.00 18.27 202 SER A CA 1
ATOM 1511 C C . SER A 1 203 ? 13.588 33.009 43.043 1.00 23.28 202 SER A C 1
ATOM 1512 O O . SER A 1 203 ? 14.195 32.576 42.064 1.00 24.03 202 SER A O 1
ATOM 1515 N N . LEU A 1 204 ? 14.177 33.253 44.207 1.00 21.80 203 LEU A N 1
ATOM 1516 C CA . LEU A 1 204 ? 15.614 33.115 44.354 1.00 24.87 203 LEU A CA 1
ATOM 1517 C C . LEU A 1 204 ? 15.986 32.879 45.808 1.00 27.51 203 LEU A C 1
ATOM 1518 O O . LEU A 1 204 ? 15.459 33.543 46.695 1.00 34.53 203 LEU A O 1
ATOM 1523 N N . LYS A 1 205 ? 16.875 31.914 46.044 1.00 25.57 204 LYS A N 1
ATOM 1524 C CA . LYS A 1 205 ? 17.463 31.713 47.365 1.00 27.46 204 LYS A CA 1
ATOM 1525 C C . LYS A 1 205 ? 18.928 32.128 47.340 1.00 36.82 204 LYS A C 1
ATOM 1526 O O . LYS A 1 205 ? 19.726 31.581 46.580 1.00 32.14 204 LYS A O 1
ATOM 1532 N N . GLU A 1 206 ? 19.270 33.104 48.175 1.00 30.71 205 GLU A N 1
ATOM 1533 C CA . GLU A 1 206 ? 20.618 33.652 48.226 1.00 33.99 205 GLU A CA 1
ATOM 1534 C C . GLU A 1 206 ? 20.844 34.282 49.594 1.00 31.46 205 GLU A C 1
ATOM 1535 O O . GLU A 1 206 ? 19.888 34.497 50.342 1.00 28.79 205 GLU A O 1
ATOM 1541 N N . ARG A 1 207 ? 22.101 34.557 49.927 1.00 29.67 206 ARG A N 1
ATOM 1542 C CA . ARG A 1 207 ? 22.408 35.424 51.058 1.00 27.84 206 ARG A CA 1
ATOM 1543 C C . ARG A 1 207 ? 22.233 36.858 50.604 1.00 30.01 206 ARG A C 1
ATOM 1544 O O . ARG A 1 207 ? 22.843 37.277 49.618 1.00 27.74 206 ARG A O 1
ATOM 1552 N N . PHE A 1 208 ? 21.376 37.591 51.311 1.00 25.63 207 PHE A N 1
ATOM 1553 C CA . PHE A 1 208 ? 21.155 39.002 51.068 1.00 24.66 207 PHE A CA 1
ATOM 1554 C C . PHE A 1 208 ? 21.225 39.728 52.392 1.00 23.25 207 PHE A C 1
ATOM 1555 O O . PHE A 1 208 ? 21.031 39.120 53.442 1.00 23.19 207 PHE A O 1
ATOM 1563 N N . ARG A 1 209 ? 21.494 41.024 52.334 1.00 21.92 208 ARG A N 1
ATOM 1564 C CA . ARG A 1 209 ? 21.344 41.883 53.494 1.00 22.25 208 ARG A CA 1
ATOM 1565 C C . ARG A 1 209 ? 19.862 42.036 53.817 1.00 21.08 208 ARG A C 1
ATOM 1566 O O . ARG A 1 209 ? 19.070 42.412 52.959 1.00 22.43 208 ARG A O 1
ATOM 1574 N N . TYR A 1 210 ? 19.514 41.740 55.066 1.00 21.38 209 TYR A N 1
ATOM 1575 C CA . TYR A 1 210 ? 18.135 41.591 55.508 1.00 20.40 209 TYR A CA 1
ATOM 1576 C C . TYR A 1 210 ? 17.997 42.234 56.882 1.00 21.35 209 TYR A C 1
ATOM 1577 O O . TYR A 1 210 ? 18.947 42.239 57.652 1.00 23.17 209 TYR A O 1
ATOM 1586 N N . ALA A 1 211 ? 16.821 42.763 57.191 1.00 21.93 210 ALA A N 1
ATOM 1587 C CA . ALA A 1 211 ? 16.535 43.164 58.556 1.00 21.65 210 ALA A CA 1
ATOM 1588 C C . ALA A 1 211 ? 15.079 42.974 58.924 1.00 21.22 210 ALA A C 1
ATOM 1589 O O . ALA A 1 211 ? 14.171 43.230 58.138 1.00 20.32 210 ALA A O 1
ATOM 1591 N N . ASP A 1 212 ? 14.876 42.538 60.154 1.00 22.51 211 ASP A N 1
ATOM 1592 C CA . ASP A 1 212 ? 13.585 42.621 60.793 1.00 22.58 211 ASP A CA 1
ATOM 1593 C C . ASP A 1 212 ? 13.455 44.013 61.373 1.00 22.69 211 ASP A C 1
ATOM 1594 O O . ASP A 1 212 ? 14.360 44.481 62.068 1.00 24.91 211 ASP A O 1
ATOM 1599 N N . LEU A 1 213 ? 12.331 44.656 61.084 1.00 21.63 212 LEU A N 1
ATOM 1600 C CA . LEU A 1 213 ? 12.058 46.014 61.519 1.00 21.80 212 LEU A CA 1
ATOM 1601 C C . LEU A 1 213 ? 10.792 46.041 62.375 1.00 24.80 212 LEU A C 1
ATOM 1602 O O . LEU A 1 213 ? 9.766 46.576 61.968 1.00 21.86 212 LEU A O 1
ATOM 1607 N N . PRO A 1 214 ? 10.865 45.469 63.585 1.00 21.54 213 PRO A N 1
ATOM 1608 C CA . PRO A 1 214 ? 9.643 45.292 64.373 1.00 23.41 213 PRO A CA 1
ATOM 1609 C C . PRO A 1 214 ? 9.006 46.585 64.880 1.00 24.45 213 PRO A C 1
ATOM 1610 O O . PRO A 1 214 ? 7.811 46.560 65.160 1.00 28.74 213 PRO A O 1
ATOM 1614 N N . ALA A 1 215 ? 9.760 47.678 65.000 1.00 26.55 214 ALA A N 1
ATOM 1615 C CA . ALA A 1 215 ? 9.160 48.946 65.424 1.00 26.54 214 ALA A CA 1
ATOM 1616 C C . ALA A 1 215 ? 8.392 49.593 64.256 1.00 21.88 214 ALA A C 1
ATOM 1617 O O . ALA A 1 215 ? 7.502 50.414 64.470 1.00 25.64 214 ALA A O 1
ATOM 1619 N N . LEU A 1 216 ? 8.731 49.195 63.036 1.00 20.30 215 LEU A N 1
ATOM 1620 C CA . LEU A 1 216 ? 7.982 49.576 61.837 1.00 21.03 215 LEU A CA 1
ATOM 1621 C C . LEU A 1 216 ? 6.963 48.512 61.394 1.00 26.68 215 LEU A C 1
ATOM 1622 O O . LEU A 1 216 ? 6.270 48.709 60.398 1.00 25.36 215 LEU A O 1
ATOM 1627 N N . ASP A 1 217 ? 6.887 47.394 62.120 1.00 21.09 216 ASP A N 1
ATOM 1628 C CA . ASP A 1 217 ? 6.070 46.234 61.729 1.00 22.52 216 ASP A CA 1
ATOM 1629 C C . ASP A 1 217 ? 6.346 45.848 60.282 1.00 22.26 216 ASP A C 1
ATOM 1630 O O . ASP A 1 217 ? 5.421 45.623 59.484 1.00 23.83 216 ASP A O 1
ATOM 1635 N N . ALA A 1 218 ? 7.627 45.757 59.954 1.00 20.72 217 ALA A N 1
ATOM 1636 C CA . ALA A 1 218 ? 8.037 45.461 58.592 1.00 18.46 217 ALA A CA 1
ATOM 1637 C C . ALA A 1 218 ? 9.319 44.640 58.557 1.00 20.47 217 ALA A C 1
ATOM 1638 O O . ALA A 1 218 ? 9.924 44.352 59.592 1.00 19.74 217 ALA A O 1
ATOM 1640 N N . MET A 1 219 ? 9.703 44.240 57.351 1.00 20.30 218 MET A N 1
ATOM 1641 C CA . MET A 1 219 ? 10.994 43.618 57.118 1.00 18.65 218 MET A CA 1
ATOM 1642 C C . MET A 1 219 ? 11.585 44.248 55.878 1.00 21.27 218 MET A C 1
ATOM 1643 O O . MET A 1 219 ? 10.857 44.797 55.045 1.00 19.24 218 MET A O 1
ATOM 1648 N N . ALA A 1 220 ? 12.906 44.200 55.757 1.00 17.54 219 ALA A N 1
ATOM 1649 C CA . ALA A 1 220 ? 13.554 44.793 54.605 1.00 17.72 219 ALA A CA 1
ATOM 1650 C C . ALA A 1 220 ? 14.636 43.891 54.053 1.00 17.71 219 ALA A C 1
ATOM 1651 O O . ALA A 1 220 ? 15.208 43.077 54.770 1.00 17.23 219 ALA A O 1
ATOM 1653 N N . LEU A 1 221 ? 14.913 44.079 52.767 1.00 17.16 220 LEU A N 1
ATOM 1654 C CA . LEU A 1 221 ? 15.881 43.291 52.027 1.00 19.60 220 LEU A CA 1
ATOM 1655 C C . LEU A 1 221 ? 16.547 44.218 51.023 1.00 18.01 220 LEU A C 1
ATOM 1656 O O . LEU A 1 221 ? 15.902 45.123 50.478 1.00 17.43 220 LEU A O 1
ATOM 1661 N N . GLU A 1 222 ? 17.845 44.029 50.823 1.00 17.79 221 GLU A N 1
ATOM 1662 C CA . GLU A 1 222 ? 18.581 44.753 49.797 1.00 16.52 221 GLU A CA 1
ATOM 1663 C C . GLU A 1 222 ? 19.116 43.795 48.741 1.00 16.02 221 GLU A C 1
ATOM 1664 O O . GLU A 1 222 ? 19.759 42.799 49.065 1.00 18.49 221 GLU A O 1
ATOM 1670 N N . LEU A 1 223 ? 18.845 44.120 47.485 1.00 16.59 222 LEU A N 1
ATOM 1671 C CA . LEU A 1 223 ? 19.305 43.342 46.348 1.00 18.32 222 LEU A CA 1
ATOM 1672 C C . LEU A 1 223 ? 20.379 44.142 45.614 1.00 15.46 222 LEU A C 1
ATOM 1673 O O . LEU A 1 223 ? 20.072 45.173 45.009 1.00 17.17 222 LEU A O 1
ATOM 1678 N N . PRO A 1 224 ? 21.640 43.688 45.673 1.00 17.14 223 PRO A N 1
ATOM 1679 C CA . PRO A 1 224 ? 22.719 44.471 45.064 1.00 20.49 223 PRO A CA 1
ATOM 1680 C C . PRO A 1 224 ? 22.830 44.297 43.553 1.00 22.67 223 PRO A C 1
ATOM 1681 O O . PRO A 1 224 ? 22.482 43.254 43.018 1.00 19.54 223 PRO A O 1
ATOM 1685 N N . TYR A 1 225 ? 23.317 45.338 42.880 1.00 19.48 224 TYR A N 1
ATOM 1686 C CA . TYR A 1 225 ? 23.651 45.278 41.457 1.00 21.23 224 TYR A CA 1
ATOM 1687 C C . TYR A 1 225 ? 25.148 45.038 41.292 1.00 23.37 224 TYR A C 1
ATOM 1688 O O . TYR A 1 225 ? 25.946 45.570 42.058 1.00 28.46 224 TYR A O 1
ATOM 1697 N N . LYS A 1 226 ? 25.541 44.250 40.299 1.00 25.28 225 LYS A N 1
ATOM 1698 C CA . LYS A 1 226 ? 26.955 43.937 40.131 1.00 30.00 225 LYS A CA 1
ATOM 1699 C C . LYS A 1 226 ? 27.717 45.175 39.662 1.00 31.20 225 LYS A C 1
ATOM 1700 O O . LYS A 1 226 ? 27.135 46.088 39.072 1.00 32.93 225 LYS A O 1
ATOM 1706 N N . ASP A 1 227 ? 29.012 45.205 39.961 1.00 34.60 226 ASP A N 1
ATOM 1707 C CA . ASP A 1 227 ? 29.898 46.276 39.510 1.00 39.70 226 ASP A CA 1
ATOM 1708 C C . ASP A 1 227 ? 29.394 47.654 39.921 1.00 43.84 226 ASP A C 1
ATOM 1709 O O . ASP A 1 227 ? 29.480 48.609 39.148 1.00 44.63 226 ASP A O 1
ATOM 1714 N N . SER A 1 228 ? 28.867 47.755 41.136 1.00 38.10 227 SER A N 1
ATOM 1715 C CA . SER A 1 228 ? 28.345 49.023 41.626 1.00 41.37 227 SER A CA 1
ATOM 1716 C C . SER A 1 228 ? 28.156 48.994 43.130 1.00 45.06 227 SER A C 1
ATOM 1717 O O . SER A 1 228 ? 28.191 47.928 43.740 1.00 38.33 227 SER A O 1
ATOM 1720 N N . ASP A 1 229 ? 27.958 50.169 43.723 1.00 32.77 228 ASP A N 1
ATOM 1721 C CA . ASP A 1 229 ? 27.565 50.267 45.126 1.00 29.89 228 ASP A CA 1
ATOM 1722 C C . ASP A 1 229 ? 26.078 50.610 45.224 1.00 30.57 228 ASP A C 1
ATOM 1723 O O . ASP A 1 229 ? 25.616 51.175 46.217 1.00 34.19 228 ASP A O 1
ATOM 1728 N N . LEU A 1 230 ? 25.338 50.254 44.178 1.00 30.16 229 LEU A N 1
ATOM 1729 C CA . LEU A 1 230 ? 23.895 50.464 44.130 1.00 24.80 229 LEU A CA 1
ATOM 1730 C C . LEU A 1 230 ? 23.149 49.198 44.523 1.00 23.22 229 LEU A C 1
ATOM 1731 O O . LEU A 1 230 ? 23.617 48.098 44.254 1.00 20.48 229 LEU A O 1
ATOM 1736 N N . SER A 1 231 ? 21.992 49.367 45.148 1.00 18.55 230 SER A N 1
ATOM 1737 C CA . SER A 1 231 ? 21.124 48.248 45.494 1.00 17.21 230 SER A CA 1
ATOM 1738 C C . SER A 1 231 ? 19.662 48.689 45.509 1.00 20.96 230 SER A C 1
ATOM 1739 O O . SER A 1 231 ? 19.356 49.886 45.594 1.00 19.47 230 SER A O 1
ATOM 1742 N N . MET A 1 232 ? 18.771 47.702 45.415 1.00 14.98 231 MET A N 1
ATOM 1743 C CA . MET A 1 232 ? 17.340 47.920 45.560 1.00 13.68 231 MET A CA 1
ATOM 1744 C C . MET A 1 232 ? 16.918 47.466 46.938 1.00 16.52 231 MET A C 1
ATOM 1745 O O . MET A 1 232 ? 16.980 46.284 47.267 1.00 17.78 231 MET A O 1
ATOM 1750 N N . LEU A 1 233 ? 16.470 48.428 47.726 1.00 13.80 232 LEU A N 1
ATOM 1751 C CA . LEU A 1 233 ? 15.939 48.184 49.052 1.00 13.23 232 LEU A CA 1
ATOM 1752 C C . LEU A 1 233 ? 14.446 47.986 48.951 1.00 14.89 232 LEU A C 1
ATOM 1753 O O . LEU A 1 233 ? 13.759 48.808 48.356 1.00 17.14 232 LEU A O 1
ATOM 1758 N N . ILE A 1 234 ? 13.958 46.877 49.499 1.00 15.70 233 ILE A N 1
ATOM 1759 C CA . ILE A 1 234 ? 12.525 46.598 49.554 1.00 15.02 233 ILE A CA 1
ATOM 1760 C C . ILE A 1 234 ? 12.102 46.616 51.014 1.00 17.22 233 ILE A C 1
ATOM 1761 O O . ILE A 1 234 ? 12.723 45.946 51.830 1.00 17.93 233 ILE A O 1
ATOM 1766 N N . VAL A 1 235 ? 11.071 47.392 51.342 1.00 16.12 234 VAL A N 1
ATOM 1767 C CA . VAL A 1 235 ? 10.528 47.402 52.695 1.00 16.29 234 VAL A CA 1
ATOM 1768 C C . VAL A 1 235 ? 9.100 46.901 52.617 1.00 17.24 234 VAL A C 1
ATOM 1769 O O . VAL A 1 235 ? 8.244 47.495 51.973 1.00 16.72 234 VAL A O 1
ATOM 1773 N N . LEU A 1 236 ? 8.875 45.778 53.286 1.00 15.43 235 LEU A N 1
ATOM 1774 C CA . LEU A 1 236 ? 7.662 44.988 53.174 1.00 16.14 235 LEU A CA 1
ATOM 1775 C C . LEU A 1 236 ? 6.896 44.989 54.498 1.00 19.97 235 LEU A C 1
ATOM 1776 O O . LEU A 1 236 ? 7.400 44.474 55.501 1.00 20.42 235 LEU A O 1
ATOM 1781 N N . PRO A 1 237 ? 5.681 45.560 54.517 1.00 17.41 236 PRO A N 1
ATOM 1782 C CA . PRO A 1 237 ? 4.868 45.457 55.736 1.00 21.04 236 PRO A CA 1
ATOM 1783 C C . PRO A 1 237 ? 4.627 44.003 56.133 1.00 21.96 236 PRO A C 1
ATOM 1784 O O . PRO A 1 237 ? 4.579 43.139 55.254 1.00 22.93 236 PRO A O 1
ATOM 1788 N N . ASN A 1 238 ? 4.475 43.733 57.425 1.00 23.71 237 ASN A N 1
ATOM 1789 C CA . ASN A 1 238 ? 4.217 42.364 57.878 1.00 23.07 237 ASN A CA 1
ATOM 1790 C C . ASN A 1 238 ? 2.792 41.909 57.571 1.00 38.52 237 ASN A C 1
ATOM 1791 O O . ASN A 1 238 ? 2.515 40.711 57.557 1.00 40.12 237 ASN A O 1
ATOM 1796 N N . THR A 1 239 ? 1.887 42.862 57.350 1.00 25.65 238 THR A N 1
ATOM 1797 C CA . THR A 1 239 ? 0.491 42.544 57.049 1.00 29.14 238 THR A CA 1
ATOM 1798 C C . THR A 1 239 ? 0.135 42.983 55.637 1.00 28.76 238 THR A C 1
ATOM 1799 O O . THR A 1 239 ? 0.714 43.921 55.098 1.00 27.97 238 THR A O 1
ATOM 1803 N N . LYS A 1 240 ? -0.841 42.307 55.050 1.00 31.77 239 LYS A N 1
ATOM 1804 C CA . LYS A 1 240 ? -1.199 42.549 53.663 1.00 30.03 239 LYS A CA 1
ATOM 1805 C C . LYS A 1 240 ? -1.732 43.961 53.436 1.00 36.88 239 LYS A C 1
ATOM 1806 O O . LYS A 1 240 ? -1.548 44.531 52.363 1.00 34.18 239 LYS A O 1
ATOM 1812 N N . THR A 1 241 ? -2.369 44.527 54.455 1.00 33.51 240 THR A N 1
ATOM 1813 C CA . THR A 1 241 ? -2.993 45.840 54.344 1.00 32.14 240 THR A CA 1
ATOM 1814 C C . THR A 1 241 ? -2.143 46.935 54.993 1.00 30.09 240 THR A C 1
ATOM 1815 O O . THR A 1 241 ? -2.636 48.028 55.265 1.00 31.94 240 THR A O 1
ATOM 1819 N N . GLY A 1 242 ? -0.869 46.641 55.233 1.00 27.49 241 GLY A N 1
ATOM 1820 C CA . GLY A 1 242 ? -0.040 47.483 56.081 1.00 26.55 241 GLY A CA 1
ATOM 1821 C C . GLY A 1 242 ? 0.742 48.621 55.435 1.00 24.39 241 GLY A C 1
ATOM 1822 O O . GLY A 1 242 ? 1.449 49.343 56.133 1.00 24.82 241 GLY A O 1
ATOM 1823 N N . LEU A 1 243 ? 0.635 48.813 54.125 1.00 23.79 242 LEU A N 1
ATOM 1824 C CA . LEU A 1 243 ? 1.519 49.783 53.485 1.00 23.11 242 LEU A CA 1
ATOM 1825 C C . LEU A 1 243 ? 1.221 51.224 53.927 1.00 22.97 242 LEU A C 1
ATOM 1826 O O . LEU A 1 243 ? 2.149 51.960 54.256 1.00 25.42 242 LEU A O 1
ATOM 1831 N N . PRO A 1 244 ? -0.059 51.639 53.936 1.00 25.59 243 PRO A N 1
ATOM 1832 C CA . PRO A 1 244 ? -0.305 53.029 54.353 1.00 26.76 243 PRO A CA 1
ATOM 1833 C C . PRO A 1 244 ? 0.261 53.354 55.738 1.00 32.50 243 PRO A C 1
ATOM 1834 O O . PRO A 1 244 ? 0.822 54.437 55.932 1.00 30.88 243 PRO A O 1
ATOM 1838 N N . ALA A 1 245 ? 0.140 52.419 56.675 1.00 26.68 244 ALA A N 1
ATOM 1839 C CA . ALA A 1 245 ? 0.679 52.613 58.021 1.00 28.08 244 ALA A CA 1
ATOM 1840 C C . ALA A 1 245 ? 2.204 52.631 57.999 1.00 26.07 244 ALA A C 1
ATOM 1841 O O . ALA A 1 245 ? 2.832 53.418 58.702 1.00 27.79 244 ALA A O 1
ATOM 1843 N N . LEU A 1 246 ? 2.807 51.768 57.184 1.00 21.66 245 LEU A N 1
ATOM 1844 C CA . LEU A 1 246 ? 4.265 51.770 57.045 1.00 22.25 245 LEU A CA 1
ATOM 1845 C C . LEU A 1 246 ? 4.747 53.097 56.499 1.00 25.90 245 LEU A C 1
ATOM 1846 O O . LEU A 1 246 ? 5.765 53.628 56.943 1.00 24.88 245 LEU A O 1
ATOM 1851 N N . GLU A 1 247 ? 4.011 53.624 55.526 1.00 22.08 246 GLU A N 1
ATOM 1852 C CA . GLU A 1 247 ? 4.389 54.868 54.867 1.00 23.04 246 GLU A CA 1
ATOM 1853 C C . GLU A 1 247 ? 4.430 55.990 55.886 1.00 28.96 246 GLU A C 1
ATOM 1854 O O . GLU A 1 247 ? 5.317 56.839 55.856 1.00 28.65 246 GLU A O 1
ATOM 1860 N N . GLU A 1 248 ? 3.460 55.977 56.789 1.00 23.71 247 GLU A N 1
ATOM 1861 C CA . GLU A 1 248 ? 3.386 56.972 57.854 1.00 28.19 247 GLU A CA 1
ATOM 1862 C C . GLU A 1 248 ? 4.520 56.811 58.859 1.00 31.81 247 GLU A C 1
ATOM 1863 O O . GLU A 1 248 ? 5.089 57.800 59.329 1.00 37.47 247 GLU A O 1
ATOM 1869 N N . LYS A 1 249 ? 4.840 55.568 59.196 1.00 28.47 248 LYS A N 1
ATOM 1870 C CA . LYS A 1 249 ? 5.884 55.287 60.178 1.00 28.51 248 LYS A CA 1
ATOM 1871 C C . LYS A 1 249 ? 7.299 55.526 59.663 1.00 35.01 248 LYS A C 1
ATOM 1872 O O . LYS A 1 249 ? 8.210 55.749 60.455 1.00 27.50 248 LYS A O 1
ATOM 1878 N N . LEU A 1 250 ? 7.500 55.477 58.350 1.00 31.62 249 LEU A N 1
ATOM 1879 C CA . LEU A 1 250 ? 8.829 55.740 57.809 1.00 30.04 249 LEU A CA 1
ATOM 1880 C C . LEU A 1 250 ? 9.306 57.148 58.179 1.00 23.59 249 LEU A C 1
ATOM 1881 O O . LEU A 1 250 ? 10.506 57.399 58.263 1.00 30.08 249 LEU A O 1
ATOM 1886 N N . ARG A 1 251 ? 8.363 58.054 58.431 1.00 23.12 250 ARG A N 1
ATOM 1887 C CA . ARG A 1 251 ? 8.661 59.415 58.845 1.00 27.75 250 ARG A CA 1
ATOM 1888 C C . ARG A 1 251 ? 9.341 59.462 60.208 1.00 26.63 250 ARG A C 1
ATOM 1889 O O . ARG A 1 251 ? 9.990 60.451 60.546 1.00 25.69 250 ARG A O 1
ATOM 1897 N N . LEU A 1 252 ? 9.157 58.398 60.986 1.00 22.55 251 LEU A N 1
ATOM 1898 C CA . LEU A 1 252 ? 9.674 58.319 62.348 1.00 21.45 251 LEU A CA 1
ATOM 1899 C C . LEU A 1 252 ? 11.111 57.822 62.385 1.00 20.00 251 LEU A C 1
ATOM 1900 O O . LEU A 1 252 ? 11.743 57.845 63.439 1.00 21.12 251 LEU A O 1
ATOM 1905 N N . THR A 1 253 ? 11.627 57.380 61.248 1.00 18.95 252 THR A N 1
ATOM 1906 C CA . THR A 1 253 ? 12.984 56.856 61.198 1.00 17.47 252 THR A CA 1
ATOM 1907 C C . THR A 1 253 ? 13.713 57.495 60.016 1.00 19.22 252 THR A C 1
ATOM 1908 O O . THR A 1 253 ? 13.254 58.507 59.479 1.00 19.20 252 THR A O 1
ATOM 1912 N N . THR A 1 254 ? 14.873 56.953 59.662 1.00 18.26 253 THR A N 1
ATOM 1913 C CA . THR A 1 254 ? 15.621 57.439 58.505 1.00 16.72 253 THR A CA 1
ATOM 1914 C C . THR A 1 254 ? 16.067 56.284 57.635 1.00 18.87 253 THR A C 1
ATOM 1915 O O . THR A 1 254 ? 16.228 55.158 58.099 1.00 17.58 253 THR A O 1
ATOM 1919 N N . LEU A 1 255 ? 16.306 56.580 56.367 1.00 16.47 254 LEU A N 1
ATOM 1920 C CA . LEU A 1 255 ? 16.824 55.572 55.461 1.00 17.33 254 LEU A CA 1
ATOM 1921 C C . LEU A 1 255 ? 18.146 54.994 55.985 1.00 14.93 254 LEU A C 1
ATOM 1922 O O . LEU A 1 255 ? 18.397 53.791 55.898 1.00 18.42 254 LEU A O 1
ATOM 1927 N N . SER A 1 256 ? 18.973 55.856 56.557 1.00 15.82 255 SER A N 1
ATOM 1928 C CA . SER A 1 256 ? 20.268 55.433 57.093 1.00 16.83 255 SER A CA 1
ATOM 1929 C C . SER A 1 256 ? 20.089 54.441 58.243 1.00 21.63 255 SER A C 1
ATOM 1930 O O . SER A 1 256 ? 20.831 53.459 58.355 1.00 20.43 255 SER A O 1
ATOM 1933 N N . GLN A 1 257 ? 19.104 54.687 59.097 1.00 18.26 256 GLN A N 1
ATOM 1934 C CA . GLN A 1 257 ? 18.863 53.772 60.203 1.00 20.16 256 GLN A CA 1
ATOM 1935 C C . GLN A 1 257 ? 18.340 52.432 59.691 1.00 22.62 256 GLN A C 1
ATOM 1936 O O . GLN A 1 257 ? 18.735 51.377 60.200 1.00 22.69 256 GLN A O 1
ATOM 1942 N N . ILE A 1 258 ? 17.471 52.468 58.685 1.00 18.43 257 ILE A N 1
ATOM 1943 C CA . ILE A 1 258 ? 16.971 51.235 58.068 1.00 18.17 257 ILE A CA 1
ATOM 1944 C C . ILE A 1 258 ? 18.116 50.432 57.441 1.00 19.00 257 ILE A C 1
ATOM 1945 O O . ILE A 1 258 ? 18.268 49.249 57.742 1.00 19.96 257 ILE A O 1
ATOM 1950 N N . THR A 1 259 ? 18.951 51.042 56.606 1.00 18.48 258 THR A N 1
ATOM 1951 C CA . THR A 1 259 ? 19.990 50.248 55.951 1.00 21.19 258 THR A CA 1
ATOM 1952 C C . THR A 1 259 ? 21.080 49.806 56.929 1.00 23.57 258 THR A C 1
ATOM 1953 O O . THR A 1 259 ? 21.707 48.766 56.732 1.00 22.60 258 THR A O 1
ATOM 1957 N N . GLN A 1 260 ? 21.299 50.556 58.003 1.00 19.89 259 GLN A N 1
ATOM 1958 C CA . GLN A 1 260 ? 22.293 50.132 58.976 1.00 22.11 259 GLN A CA 1
ATOM 1959 C C . GLN A 1 260 ? 21.803 48.921 59.792 1.00 19.71 259 GLN A C 1
ATOM 1960 O O . GLN A 1 260 ? 22.597 48.242 60.426 1.00 26.03 259 GLN A O 1
ATOM 1966 N N . SER A 1 261 ? 20.506 48.630 59.733 1.00 19.49 260 SER A N 1
ATOM 1967 C CA . SER A 1 261 ? 19.945 47.476 60.447 1.00 18.39 260 SER A CA 1
ATOM 1968 C C . SER A 1 261 ? 20.161 46.163 59.696 1.00 23.16 260 SER A C 1
ATOM 1969 O O . SER A 1 261 ? 20.011 45.095 60.262 1.00 21.73 260 SER A O 1
ATOM 1972 N N . LEU A 1 262 ? 20.486 46.260 58.417 1.00 21.65 261 LEU A N 1
ATOM 1973 C CA . LEU A 1 262 ? 20.629 45.080 57.561 1.00 21.65 261 LEU A CA 1
ATOM 1974 C C . LEU A 1 262 ? 21.845 44.238 57.895 1.00 26.01 261 LEU A C 1
ATOM 1975 O O . LEU A 1 262 ? 22.907 44.770 58.206 1.00 24.91 261 LEU A O 1
ATOM 1980 N N . TYR A 1 263 ? 21.691 42.917 57.805 1.00 23.19 262 TYR A N 1
ATOM 1981 C CA . TYR A 1 263 ? 22.802 41.984 57.984 1.00 23.91 262 TYR A CA 1
ATOM 1982 C C . TYR A 1 263 ? 22.622 40.838 56.991 1.00 23.72 262 TYR A C 1
ATOM 1983 O O . TYR A 1 263 ? 21.500 40.484 56.659 1.00 22.31 262 TYR A O 1
ATOM 1992 N N . GLU A 1 264 ? 23.724 40.264 56.521 1.00 26.96 263 GLU A N 1
ATOM 1993 C CA . GLU A 1 264 ? 23.660 39.156 55.561 1.00 25.50 263 GLU A CA 1
ATOM 1994 C C . GLU A 1 264 ? 23.057 37.896 56.176 1.00 26.48 263 GLU A C 1
ATOM 1995 O O . GLU A 1 264 ? 23.471 37.467 57.249 1.00 28.60 263 GLU A O 1
ATOM 2001 N N . THR A 1 265 ? 22.092 37.298 55.486 1.00 25.16 264 THR A N 1
ATOM 2002 C CA . THR A 1 265 ? 21.526 36.028 55.927 1.00 28.84 264 THR A CA 1
ATOM 2003 C C . THR A 1 265 ? 20.860 35.320 54.746 1.00 25.14 264 THR A C 1
ATOM 2004 O O . THR A 1 265 ? 20.514 35.955 53.756 1.00 25.45 264 THR A O 1
ATOM 2008 N N . LYS A 1 266 ? 20.691 34.004 54.848 1.00 27.24 265 LYS A N 1
ATOM 2009 C CA . LYS A 1 266 ? 20.062 33.252 53.765 1.00 26.33 265 LYS A CA 1
ATOM 2010 C C . LYS A 1 266 ? 18.574 33.567 53.704 1.00 23.93 265 LYS A C 1
ATOM 2011 O O . LYS A 1 266 ? 17.869 33.467 54.712 1.00 26.63 265 LYS A O 1
ATOM 2017 N N . VAL A 1 267 ? 18.113 33.969 52.522 1.00 22.29 266 VAL A N 1
ATOM 2018 C CA . VAL A 1 267 ? 16.724 34.355 52.320 1.00 21.43 266 VAL A CA 1
ATOM 2019 C C . VAL A 1 267 ? 16.124 33.631 51.121 1.00 23.56 266 VAL A C 1
ATOM 2020 O O . VAL A 1 267 ? 16.793 33.455 50.110 1.00 30.90 266 VAL A O 1
ATOM 2024 N N . ALA A 1 268 ? 14.877 33.191 51.271 1.00 22.66 267 ALA A N 1
ATOM 2025 C CA . ALA A 1 268 ? 14.071 32.705 50.156 1.00 20.13 267 ALA A CA 1
ATOM 2026 C C . ALA A 1 268 ? 13.199 33.866 49.711 1.00 18.50 267 ALA A C 1
ATOM 2027 O O . ALA A 1 268 ? 12.261 34.268 50.408 1.00 22.24 267 ALA A O 1
ATOM 2029 N N . LEU A 1 269 ? 13.553 34.422 48.563 1.00 21.14 268 LEU A N 1
ATOM 2030 C CA . LEU A 1 269 ? 12.931 35.627 48.041 1.00 19.08 268 LEU A CA 1
ATOM 2031 C C . LEU A 1 269 ? 11.910 35.317 46.964 1.00 20.88 268 LEU A C 1
ATOM 2032 O O . LEU A 1 269 ? 12.172 34.494 46.084 1.00 20.63 268 LEU A O 1
ATOM 2037 N N . LYS A 1 270 ? 10.751 35.973 47.032 1.00 18.59 269 LYS A N 1
ATOM 2038 C CA . LYS A 1 270 ? 9.837 36.021 45.891 1.00 20.41 269 LYS A CA 1
ATOM 2039 C C . LYS A 1 270 ? 9.510 37.478 45.607 1.00 21.47 269 LYS A C 1
ATOM 2040 O O . LYS A 1 270 ? 9.104 38.219 46.495 1.00 19.07 269 LYS A O 1
ATOM 2046 N N . LEU A 1 271 ? 9.703 37.881 44.357 1.00 16.63 270 LEU A N 1
ATOM 2047 C CA . LEU A 1 271 ? 9.544 39.275 43.949 1.00 19.87 270 LEU A CA 1
ATOM 2048 C C . LEU A 1 271 ? 8.776 39.341 42.639 1.00 19.33 270 LEU A C 1
ATOM 2049 O O . LEU A 1 271 ? 9.094 38.600 41.719 1.00 17.83 270 LEU A O 1
ATOM 2054 N N . PRO A 1 272 ? 7.769 40.222 42.542 1.00 18.61 271 PRO A N 1
ATOM 2055 C CA . PRO A 1 272 ? 7.077 40.329 41.250 1.00 17.93 271 PRO A CA 1
ATOM 2056 C C . PRO A 1 272 ? 7.977 40.885 40.159 1.00 18.51 271 PRO A C 1
ATOM 2057 O O . PRO A 1 272 ? 8.820 41.746 40.419 1.00 16.97 271 PRO A O 1
ATOM 2061 N N . ARG A 1 273 ? 7.795 40.373 38.948 1.00 18.36 272 ARG A N 1
ATOM 2062 C CA . ARG A 1 273 ? 8.356 40.969 37.755 1.00 17.22 272 ARG A CA 1
ATOM 2063 C C . ARG A 1 273 ? 7.397 42.092 37.355 1.00 18.34 272 ARG A C 1
ATOM 2064 O O . ARG A 1 273 ? 6.301 41.825 36.862 1.00 21.29 272 ARG A O 1
ATOM 2072 N N . PHE A 1 274 ? 7.786 43.340 37.598 1.00 18.06 273 PHE A N 1
ATOM 2073 C CA . PHE A 1 274 ? 6.844 44.446 37.437 1.00 17.63 273 PHE A CA 1
ATOM 2074 C C . PHE A 1 274 ? 7.461 45.655 36.772 1.00 23.06 273 PHE A C 1
ATOM 2075 O O . PHE A 1 274 ? 8.679 45.786 36.675 1.00 20.79 273 PHE A O 1
ATOM 2083 N N . LYS A 1 275 ? 6.594 46.531 36.289 1.00 18.05 274 LYS A N 1
ATOM 2084 C CA . LYS A 1 275 ? 7.035 47.811 35.757 1.00 17.04 274 LYS A CA 1
ATOM 2085 C C . LYS A 1 275 ? 6.053 48.865 36.227 1.00 22.71 274 LYS A C 1
ATOM 2086 O O . LYS A 1 275 ? 4.909 48.556 36.561 1.00 20.81 274 LYS A O 1
ATOM 2092 N N . ALA A 1 276 ? 6.511 50.109 36.288 1.00 20.87 275 ALA A N 1
ATOM 2093 C CA . ALA A 1 276 ? 5.643 51.206 36.674 1.00 18.24 275 ALA A CA 1
ATOM 2094 C C . ALA A 1 276 ? 6.080 52.473 35.955 1.00 20.09 275 ALA A C 1
ATOM 2095 O O . ALA A 1 276 ? 7.256 52.645 35.646 1.00 18.94 275 ALA A O 1
ATOM 2097 N N . GLU A 1 277 ? 5.112 53.334 35.659 1.00 19.06 276 GLU A N 1
ATOM 2098 C CA . GLU A 1 277 ? 5.377 54.636 35.057 1.00 17.25 276 GLU A CA 1
ATOM 2099 C C . GLU A 1 277 ? 4.539 55.646 35.814 1.00 19.54 276 GLU A C 1
ATOM 2100 O O . GLU A 1 277 ? 3.393 55.357 36.158 1.00 22.61 276 GLU A O 1
ATOM 2106 N N . PHE A 1 278 ? 5.090 56.832 36.062 1.00 18.83 277 PHE A N 1
ATOM 2107 C CA . PHE A 1 278 ? 4.412 57.823 36.874 1.00 15.69 277 PHE A CA 1
ATOM 2108 C C . PHE A 1 278 ? 4.773 59.207 36.374 1.00 17.69 277 PHE A C 1
ATOM 2109 O O . PHE A 1 278 ? 5.921 59.457 36.000 1.00 18.65 277 PHE A O 1
ATOM 2117 N N . GLN A 1 279 ? 3.778 60.082 36.326 1.00 19.12 278 GLN A N 1
ATOM 2118 C CA . GLN A 1 279 ? 4.014 61.465 35.943 1.00 17.73 278 GLN A CA 1
ATOM 2119 C C . GLN A 1 279 ? 3.170 62.378 36.809 1.00 17.92 278 GLN A C 1
ATOM 2120 O O . GLN A 1 279 ? 2.035 62.045 37.166 1.00 19.85 278 GLN A O 1
ATOM 2126 N N . VAL A 1 280 ? 3.738 63.529 37.142 1.00 15.57 279 VAL A N 1
ATOM 2127 C CA . VAL A 1 280 ? 3.091 64.470 38.027 1.00 15.57 279 VAL A CA 1
ATOM 2128 C C . VAL A 1 280 ? 3.648 65.868 37.817 1.00 16.25 279 VAL A C 1
ATOM 2129 O O . VAL A 1 280 ? 4.834 66.029 37.503 1.00 18.18 279 VAL A O 1
ATOM 2133 N N . GLU A 1 281 ? 2.780 66.867 37.953 1.00 17.60 280 GLU A N 1
ATOM 2134 C CA . GLU A 1 281 ? 3.210 68.253 37.999 1.00 16.44 280 GLU A CA 1
ATOM 2135 C C . GLU A 1 281 ? 3.355 68.573 39.495 1.00 16.78 280 GLU A C 1
ATOM 2136 O O . GLU A 1 281 ? 2.424 68.354 40.277 1.00 16.55 280 GLU A O 1
ATOM 2142 N N . LEU A 1 282 ? 4.539 69.032 39.888 1.00 15.14 281 LEU A N 1
ATOM 2143 C CA . LEU A 1 282 ? 4.939 69.048 41.302 1.00 14.28 281 LEU A CA 1
ATOM 2144 C C . LEU A 1 282 ? 4.659 70.357 42.052 1.00 17.32 281 LEU A C 1
ATOM 2145 O O . LEU A 1 282 ? 5.068 70.495 43.202 1.00 17.42 281 LEU A O 1
ATOM 2150 N N . SER A 1 283 ? 3.954 71.307 41.430 1.00 17.79 282 SER A N 1
ATOM 2151 C CA . SER A 1 283 ? 3.692 72.593 42.083 1.00 16.74 282 SER A CA 1
ATOM 2152 C C . SER A 1 283 ? 3.000 72.419 43.430 1.00 15.95 282 SER A C 1
ATOM 2153 O O . SER A 1 283 ? 3.368 73.059 44.418 1.00 18.44 282 SER A O 1
ATOM 2156 N N . GLU A 1 284 ? 1.987 71.560 43.465 1.00 16.53 283 GLU A N 1
ATOM 2157 C CA . GLU A 1 284 ? 1.227 71.346 44.683 1.00 20.81 283 GLU A CA 1
ATOM 2158 C C . GLU A 1 284 ? 2.108 70.739 45.782 1.00 18.45 283 GLU A C 1
ATOM 2159 O O . GLU A 1 284 ? 2.035 71.167 46.938 1.00 21.73 283 GLU A O 1
ATOM 2165 N N . VAL A 1 285 ? 2.944 69.767 45.426 1.00 19.05 284 VAL A N 1
ATOM 2166 C CA . VAL A 1 285 ? 3.861 69.154 46.390 1.00 17.58 284 VAL A CA 1
ATOM 2167 C C . VAL A 1 285 ? 4.804 70.223 46.957 1.00 18.70 284 VAL A C 1
ATOM 2168 O O . VAL A 1 285 ? 4.990 70.311 48.175 1.00 17.53 284 VAL A O 1
ATOM 2172 N N . PHE A 1 286 ? 5.377 71.047 46.086 1.00 17.07 285 PHE A N 1
ATOM 2173 C CA . PHE A 1 286 ? 6.299 72.090 46.550 1.00 15.74 285 PHE A CA 1
ATOM 2174 C C . PHE A 1 286 ? 5.603 73.096 47.449 1.00 19.39 285 PHE A C 1
ATOM 2175 O O . PHE A 1 286 ? 6.174 73.537 48.445 1.00 19.17 285 PHE A O 1
ATOM 2183 N N . GLN A 1 287 ? 4.372 73.465 47.107 1.00 15.75 286 GLN A N 1
ATOM 2184 C CA . GLN A 1 287 ? 3.607 74.360 47.957 1.00 18.75 286 GLN A CA 1
ATOM 2185 C C . GLN A 1 287 ? 3.366 73.756 49.339 1.00 20.73 286 GLN A C 1
ATOM 2186 O O . GLN A 1 287 ? 3.504 74.435 50.365 1.00 21.60 286 GLN A O 1
ATOM 2192 N N . LYS A 1 288 ? 3.014 72.477 49.369 1.00 19.66 287 LYS A N 1
ATOM 2193 C CA . LYS A 1 288 ? 2.752 71.803 50.635 1.00 22.17 287 LYS A CA 1
ATOM 2194 C C . LYS A 1 288 ? 4.020 71.608 51.462 1.00 27.66 287 LYS A C 1
ATOM 2195 O O . LYS A 1 288 ? 3.941 71.381 52.671 1.00 29.05 287 LYS A O 1
ATOM 2201 N N . LEU A 1 289 ? 5.178 71.692 50.815 1.00 21.53 288 LEU A N 1
ATOM 2202 C CA . LEU A 1 289 ? 6.458 71.611 51.514 1.00 17.56 288 LEU A CA 1
ATOM 2203 C C . LEU A 1 289 ? 7.035 73.005 51.790 1.00 20.02 288 LEU A C 1
ATOM 2204 O O . LEU A 1 289 ? 8.206 73.141 52.132 1.00 21.70 288 LEU A O 1
ATOM 2209 N N . GLY A 1 290 ? 6.198 74.030 51.663 1.00 19.78 289 GLY A N 1
ATOM 2210 C CA . GLY A 1 290 ? 6.559 75.376 52.074 1.00 20.98 289 GLY A CA 1
ATOM 2211 C C . GLY A 1 290 ? 7.341 76.177 51.059 1.00 23.04 289 GLY A C 1
ATOM 2212 O O . GLY A 1 290 ? 7.979 77.166 51.419 1.00 20.09 289 GLY A O 1
ATOM 2213 N N . MET A 1 291 ? 7.279 75.766 49.795 1.00 19.17 290 MET A N 1
ATOM 2214 C CA . MET A 1 291 ? 8.001 76.452 48.725 1.00 14.42 290 MET A CA 1
ATOM 2215 C C . MET A 1 291 ? 7.042 77.092 47.710 1.00 18.82 290 MET A C 1
ATOM 2216 O O . MET A 1 291 ? 7.211 76.936 46.500 1.00 21.73 290 MET A O 1
ATOM 2221 N N . SER A 1 292 ? 6.066 77.844 48.217 1.00 17.96 291 SER A N 1
ATOM 2222 C CA . SER A 1 292 ? 5.028 78.457 47.378 1.00 17.97 291 SER A CA 1
ATOM 2223 C C . SER A 1 292 ? 5.468 79.698 46.624 1.00 20.29 291 SER A C 1
ATOM 2224 O O . SER A 1 292 ? 4.911 80.004 45.567 1.00 16.59 291 SER A O 1
ATOM 2227 N N . ARG A 1 293 ? 6.429 80.442 47.161 1.00 18.08 292 ARG A N 1
ATOM 2228 C CA . ARG A 1 293 ? 6.714 81.769 46.612 1.00 17.64 292 ARG A CA 1
ATOM 2229 C C . ARG A 1 293 ? 7.198 81.734 45.151 1.00 16.71 292 ARG A C 1
ATOM 2230 O O . ARG A 1 293 ? 6.879 82.636 44.360 1.00 16.75 292 ARG A O 1
ATOM 2238 N N . MET A 1 294 ? 7.952 80.700 44.797 1.00 14.59 293 MET A N 1
ATOM 2239 C CA . MET A 1 294 ? 8.489 80.532 43.447 1.00 15.54 293 MET A CA 1
ATOM 2240 C C . MET A 1 294 ? 7.421 80.521 42.335 1.00 17.64 293 MET A C 1
ATOM 2241 O O . MET A 1 294 ? 7.723 80.855 41.189 1.00 15.67 293 MET A O 1
ATOM 2246 N N . PHE A 1 295 ? 6.185 80.150 42.661 1.00 16.40 294 PHE A N 1
ATOM 2247 C CA . PHE A 1 295 ? 5.092 80.100 41.671 1.00 18.28 294 PHE A CA 1
ATOM 2248 C C . PHE A 1 295 ? 4.246 81.363 41.647 1.00 19.24 294 PHE A C 1
ATOM 2249 O O . PHE A 1 295 ? 3.382 81.524 40.782 1.00 19.92 294 PHE A O 1
ATOM 2257 N N . SER A 1 296 ? 4.478 82.242 42.616 1.00 18.92 295 SER A N 1
ATOM 2258 C CA . SER A 1 296 ? 3.647 83.414 42.824 1.00 19.48 295 SER A CA 1
ATOM 2259 C C . SER A 1 296 ? 4.176 84.636 42.098 1.00 18.79 295 SER A C 1
ATOM 2260 O O . SER A 1 296 ? 5.310 84.660 41.617 1.00 19.41 295 SER A O 1
ATOM 2263 N N . ASP A 1 297 ? 3.361 85.682 42.074 1.00 24.43 296 ASP A N 1
ATOM 2264 C CA . ASP A 1 297 ? 3.787 86.935 41.474 1.00 2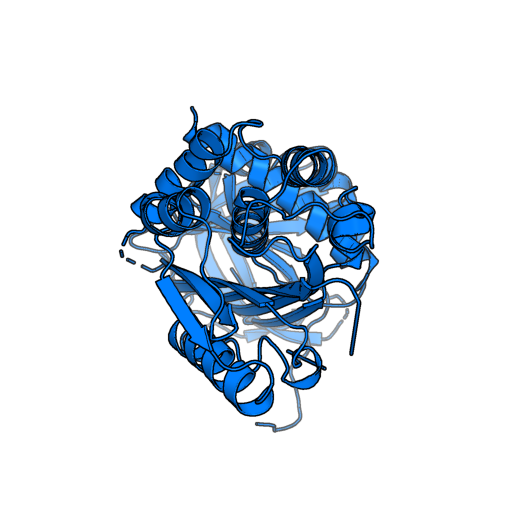1.67 296 ASP A CA 1
ATOM 2265 C C . ASP A 1 297 ? 4.763 87.696 42.369 1.00 20.32 296 ASP A C 1
ATOM 2266 O O . ASP A 1 297 ? 5.221 88.782 42.009 1.00 23.83 296 ASP A O 1
ATOM 2271 N N . GLN A 1 298 ? 5.102 87.108 43.514 1.00 22.91 297 GLN A N 1
ATOM 2272 C CA . GLN A 1 298 ? 6.139 87.650 44.375 1.00 21.43 297 GLN A CA 1
ATOM 2273 C C . GLN A 1 298 ? 7.472 86.919 44.204 1.00 19.10 297 GLN A C 1
ATOM 2274 O O . GLN A 1 298 ? 8.435 87.214 44.909 1.00 21.18 297 GLN A O 1
ATOM 2280 N N . ALA A 1 299 ? 7.536 85.983 43.262 1.00 20.16 298 ALA A N 1
ATOM 2281 C CA . ALA A 1 299 ? 8.749 85.200 43.056 1.00 16.81 298 ALA A CA 1
ATOM 2282 C C . ALA A 1 299 ? 9.938 86.089 42.729 1.00 17.66 298 ALA A C 1
ATOM 2283 O O . ALA A 1 299 ? 9.802 87.091 42.025 1.00 19.75 298 ALA A O 1
ATOM 2285 N N . GLU A 1 300 ? 11.104 85.687 43.220 1.00 16.12 299 GLU A N 1
ATOM 2286 C CA . GLU A 1 300 ? 12.341 86.433 43.044 1.00 16.86 299 GLU A CA 1
ATOM 2287 C C . GLU A 1 300 ? 13.394 85.578 42.353 1.00 20.62 299 GLU A C 1
ATOM 2288 O O . GLU A 1 300 ? 14.061 84.767 42.995 1.00 17.83 299 GLU A O 1
ATOM 2294 N N . PHE A 1 301 ? 13.530 85.750 41.038 1.00 17.14 300 PHE A N 1
ATOM 2295 C CA . PHE A 1 301 ? 14.498 84.987 40.259 1.00 16.30 300 PHE A CA 1
ATOM 2296 C C . PHE A 1 301 ? 15.383 85.928 39.449 1.00 19.36 300 PHE A C 1
ATOM 2297 O O . PHE A 1 301 ? 15.749 85.633 38.312 1.00 19.29 300 PHE A O 1
ATOM 2305 N N . GLY A 1 302 ? 15.750 87.053 40.058 1.00 16.92 301 GLY A N 1
ATOM 2306 C CA . GLY A 1 302 ? 16.521 88.066 39.374 1.00 16.71 301 GLY A CA 1
ATOM 2307 C C . GLY A 1 302 ? 17.968 87.738 39.076 1.00 18.92 301 GLY A C 1
ATOM 2308 O O . GLY A 1 302 ? 18.655 88.537 38.423 1.00 20.74 301 GLY A O 1
ATOM 2309 N N . LYS A 1 303 ? 18.441 86.578 39.529 1.00 18.73 302 LYS A N 1
ATOM 2310 C CA . LYS A 1 303 ? 19.819 86.201 39.277 1.00 18.16 302 LYS A CA 1
ATOM 2311 C C . LYS A 1 303 ? 19.953 85.225 38.105 1.00 18.06 302 LYS A C 1
ATOM 2312 O O . LYS A 1 303 ? 21.055 84.780 37.805 1.00 22.08 302 LYS A O 1
ATOM 2318 N N . MET A 1 304 ? 18.848 84.943 37.419 1.00 17.19 303 MET A N 1
ATOM 2319 C CA . MET A 1 304 ? 18.877 84.054 36.260 1.00 17.28 303 MET A CA 1
ATOM 2320 C C . MET A 1 304 ? 19.338 84.749 34.975 1.00 18.49 303 MET A C 1
ATOM 2321 O O . MET A 1 304 ? 20.274 84.295 34.330 1.00 20.49 303 MET A O 1
ATOM 2326 N N . LEU A 1 305 ? 18.683 85.853 34.625 1.00 18.71 304 LEU A N 1
ATOM 2327 C CA . LEU A 1 305 ? 18.910 86.530 33.342 1.00 21.73 304 LEU A CA 1
ATOM 2328 C C . LEU A 1 305 ? 19.455 87.950 33.489 1.00 22.57 304 LEU A C 1
ATOM 2329 O O . LEU A 1 305 ? 19.194 88.633 34.479 1.00 21.86 304 LEU A O 1
ATOM 2334 N N . GLN A 1 306 ? 20.176 88.426 32.482 1.00 23.59 305 GLN A N 1
ATOM 2335 C CA . GLN A 1 306 ? 20.634 89.805 32.513 1.00 23.19 305 GLN A CA 1
ATOM 2336 C C . GLN A 1 306 ? 19.436 90.762 32.473 1.00 23.34 305 GLN A C 1
ATOM 2337 O O . GLN A 1 306 ? 19.475 91.851 33.034 1.00 25.08 305 GLN A O 1
ATOM 2343 N N . SER A 1 307 ? 18.372 90.338 31.802 1.00 23.04 306 SER A N 1
ATOM 2344 C CA . SER A 1 307 ? 17.140 91.114 31.722 1.00 21.76 306 SER A CA 1
ATOM 2345 C C . SER A 1 307 ? 16.522 91.382 33.081 1.00 23.22 306 SER A C 1
ATOM 2346 O O . SER A 1 307 ? 16.459 90.471 33.906 1.00 21.24 306 SER A O 1
ATOM 2349 N N . PRO A 1 308 ? 16.016 92.605 33.308 1.00 21.81 307 PRO A N 1
ATOM 2350 C CA . PRO A 1 308 ? 15.378 92.867 34.603 1.00 25.69 307 PRO A CA 1
ATOM 2351 C C . PRO A 1 308 ? 13.926 92.373 34.713 1.00 21.83 307 PRO A C 1
ATOM 2352 O O . PRO A 1 308 ? 13.302 92.590 35.756 1.00 25.66 307 PRO A O 1
ATOM 2356 N N . GLU A 1 309 ? 13.412 91.698 33.688 1.00 21.64 308 GLU A N 1
ATOM 2357 C CA . GLU A 1 309 ? 12.061 91.138 33.736 1.00 19.83 308 GLU A CA 1
ATOM 2358 C C . GLU A 1 309 ? 11.870 90.248 34.950 1.00 19.37 308 GLU A C 1
ATOM 2359 O O . GLU A 1 309 ? 12.613 89.284 35.125 1.00 20.68 308 GLU A O 1
ATOM 2365 N N . PRO A 1 310 ? 10.876 90.557 35.793 1.00 20.21 309 PRO A N 1
ATOM 2366 C CA . PRO A 1 310 ? 10.581 89.610 36.872 1.00 18.30 309 PRO A CA 1
ATOM 2367 C C . PRO A 1 310 ? 10.099 88.264 36.333 1.00 20.78 309 PRO A C 1
ATOM 2368 O O . PRO A 1 310 ? 9.349 88.225 35.351 1.00 21.19 309 PRO A O 1
ATOM 2372 N N . LEU A 1 311 ? 10.530 87.183 36.985 1.00 18.76 310 LEU A N 1
ATOM 2373 C CA . LEU A 1 311 ? 10.247 85.819 36.539 1.00 16.89 310 LEU A CA 1
ATOM 2374 C C . LEU A 1 311 ? 9.532 85.028 37.619 1.00 14.56 310 LEU A C 1
ATOM 2375 O O . LEU A 1 311 ? 9.631 85.354 38.803 1.00 17.92 310 LEU A O 1
ATOM 2380 N N . LYS A 1 312 ? 8.827 83.977 37.206 1.00 15.10 311 LYS A N 1
ATOM 2381 C CA . LYS A 1 312 ? 8.275 83.004 38.142 1.00 14.43 311 LYS A CA 1
ATOM 2382 C C . LYS A 1 312 ? 8.221 81.615 37.501 1.00 15.82 311 LYS A C 1
ATOM 2383 O O . LYS A 1 312 ? 8.347 81.463 36.294 1.00 15.28 311 LYS A O 1
ATOM 2389 N N . VAL A 1 313 ? 8.042 80.593 38.325 1.00 15.77 312 VAL A N 1
ATOM 2390 C CA . VAL A 1 313 ? 7.929 79.228 37.826 1.00 15.47 312 VAL A CA 1
ATOM 2391 C C . VAL A 1 313 ? 6.489 78.935 37.417 1.00 17.76 312 VAL A C 1
ATOM 2392 O O . VAL A 1 313 ? 5.568 79.137 38.208 1.00 17.43 312 VAL A O 1
ATOM 2396 N N . SER A 1 314 ? 6.295 78.464 36.185 1.00 17.09 313 SER A N 1
ATOM 2397 C CA . SER A 1 314 ? 4.957 78.137 35.686 1.00 16.69 313 SER A CA 1
ATOM 2398 C C . SER A 1 314 ? 4.629 76.650 35.751 1.00 21.49 313 SER A C 1
ATOM 2399 O O . SER A 1 314 ? 3.460 76.276 35.720 1.00 24.92 313 SER A O 1
ATOM 2402 N N . ALA A 1 315 ? 5.654 75.803 35.788 1.00 17.24 314 ALA A N 1
ATOM 2403 C CA . ALA A 1 315 ? 5.423 74.366 35.892 1.00 17.91 314 ALA A CA 1
ATOM 2404 C C . ALA A 1 315 ? 6.657 73.629 36.373 1.00 16.17 314 ALA A C 1
ATOM 2405 O O . ALA A 1 315 ? 7.783 74.010 36.061 1.00 17.82 314 ALA A O 1
ATOM 2407 N N . ILE A 1 316 ? 6.435 72.563 37.147 1.00 16.99 315 ILE A N 1
ATOM 2408 C CA . ILE A 1 316 ? 7.482 71.605 37.465 1.00 16.12 315 ILE A CA 1
ATOM 2409 C C . ILE A 1 316 ? 6.923 70.240 37.113 1.00 18.71 315 ILE A C 1
ATOM 2410 O O . ILE A 1 316 ? 5.952 69.810 37.721 1.00 19.45 315 ILE A O 1
ATOM 2415 N N . ILE A 1 317 ? 7.495 69.587 36.105 1.00 16.15 316 ILE A N 1
ATOM 2416 C CA . ILE A 1 317 ? 6.955 68.317 35.625 1.00 15.43 316 ILE A CA 1
ATOM 2417 C C . ILE A 1 317 ? 7.965 67.211 35.884 1.00 16.55 316 ILE A C 1
ATOM 2418 O O . ILE A 1 317 ? 9.141 67.357 35.587 1.00 15.48 316 ILE A O 1
ATOM 2423 N N . HIS A 1 318 ? 7.495 66.106 36.453 1.00 14.82 317 HIS A N 1
ATOM 2424 C CA . HIS A 1 318 ? 8.354 64.974 36.727 1.00 14.49 317 HIS A CA 1
ATOM 2425 C C . HIS A 1 318 ? 7.746 63.736 36.127 1.00 14.05 317 HIS A C 1
ATOM 2426 O O . HIS A 1 318 ? 6.546 63.494 36.273 1.00 15.09 317 HIS A O 1
ATOM 2433 N N . LYS A 1 319 ? 8.581 62.963 35.451 1.00 13.15 318 LYS A N 1
ATOM 2434 C CA . LYS A 1 319 ? 8.157 61.678 34.900 1.00 14.28 318 LYS A CA 1
ATOM 2435 C C . LYS A 1 319 ? 9.189 60.629 35.233 1.00 18.30 318 LYS A C 1
ATOM 2436 O O . LYS A 1 319 ? 10.382 60.898 35.176 1.00 16.96 318 LYS A O 1
ATOM 2442 N N . ALA A 1 320 ? 8.727 59.424 35.562 1.00 16.31 319 ALA A N 1
ATOM 2443 C CA . ALA A 1 320 ? 9.638 58.346 35.921 1.00 14.35 319 ALA A CA 1
ATOM 2444 C C . ALA A 1 320 ? 9.109 56.986 35.452 1.00 16.72 319 ALA A C 1
ATOM 2445 O O . ALA A 1 320 ? 7.913 56.806 35.204 1.00 16.09 319 ALA A O 1
ATOM 2447 N N . PHE A 1 321 ? 10.049 56.060 35.293 1.00 16.31 320 PHE A N 1
ATOM 2448 C CA . PHE A 1 321 ? 9.791 54.722 34.768 1.00 17.72 320 PHE A CA 1
ATOM 2449 C C . PHE A 1 321 ? 10.705 53.739 35.473 1.00 16.64 320 PHE A C 1
ATOM 2450 O O . PHE A 1 321 ? 11.856 54.062 35.745 1.00 15.46 320 PHE A O 1
ATOM 2458 N N . ILE A 1 322 ? 10.202 52.538 35.751 1.00 17.65 321 ILE A N 1
ATOM 2459 C CA . ILE A 1 322 ? 11.046 51.473 36.274 1.00 17.72 321 ILE A CA 1
ATOM 2460 C C . ILE A 1 322 ? 10.533 50.124 35.765 1.00 16.95 321 ILE A C 1
ATOM 2461 O O . ILE A 1 322 ? 9.329 49.929 35.613 1.00 17.30 321 ILE A O 1
ATOM 2466 N N . GLU A 1 323 ? 11.461 49.227 35.451 1.00 18.75 322 GLU A N 1
ATOM 2467 C CA . GLU A 1 323 ? 11.139 47.831 35.147 1.00 16.58 322 GLU A CA 1
ATOM 2468 C C . GLU A 1 323 ? 12.075 46.967 35.960 1.00 17.23 322 GLU A C 1
ATOM 2469 O O . GLU A 1 323 ? 13.274 47.221 36.011 1.00 18.67 322 GLU A O 1
ATOM 2475 N N . VAL A 1 324 ? 11.507 45.952 36.606 1.00 16.97 323 VAL A N 1
ATOM 2476 C CA . VAL A 1 324 ? 12.246 45.020 37.436 1.00 15.80 323 VAL A CA 1
ATOM 2477 C C . VAL A 1 324 ? 11.992 43.604 36.915 1.00 18.76 323 VAL A C 1
ATOM 2478 O O . VAL A 1 324 ? 10.845 43.174 36.846 1.00 19.68 323 VAL A O 1
ATOM 2482 N N . ASN A 1 325 ? 13.053 42.898 36.537 1.00 19.99 324 ASN A N 1
ATOM 2483 C CA . ASN A 1 325 ? 12.914 41.535 36.016 1.00 20.51 324 ASN A CA 1
ATOM 2484 C C . ASN A 1 325 ? 14.055 40.638 36.470 1.00 19.42 324 ASN A C 1
ATOM 2485 O O . ASN A 1 325 ? 14.786 40.969 37.401 1.00 18.39 324 ASN A O 1
ATOM 2490 N N . GLU A 1 326 ? 14.199 39.485 35.827 1.00 18.96 325 GLU A N 1
ATOM 2491 C CA . GLU A 1 326 ? 15.108 38.478 36.330 1.00 19.48 325 GLU A CA 1
ATOM 2492 C C . GLU A 1 326 ? 16.568 38.890 36.205 1.00 20.17 325 GLU A C 1
ATOM 2493 O O . GLU A 1 326 ? 17.415 38.410 36.961 1.00 20.39 325 GLU A O 1
ATOM 2499 N N . GLU A 1 327 ? 16.862 39.758 35.239 1.00 21.03 326 GLU A N 1
ATOM 2500 C CA . GLU A 1 327 ? 18.236 40.164 34.959 1.00 21.80 326 GLU A CA 1
ATOM 2501 C C . GLU A 1 327 ? 18.695 41.351 35.810 1.00 20.76 326 GLU A C 1
ATOM 2502 O O . GLU A 1 327 ? 19.876 41.479 36.119 1.00 22.20 326 GLU A O 1
ATOM 2508 N N . GLY A 1 328 ? 17.766 42.236 36.149 1.00 19.28 327 GLY A N 1
ATOM 2509 C CA . GLY A 1 328 ? 18.114 43.445 36.869 1.00 18.40 327 GLY A CA 1
ATOM 2510 C C . GLY A 1 328 ? 16.998 44.462 36.857 1.00 18.69 327 GLY A C 1
ATOM 2511 O O . GLY A 1 328 ? 15.819 44.117 36.908 1.00 18.52 327 GLY A O 1
ATOM 2512 N N . THR A 1 329 ? 17.386 45.728 36.764 1.00 18.42 328 THR A N 1
ATOM 2513 C CA . THR A 1 329 ? 16.457 46.839 36.826 1.00 19.96 328 THR A CA 1
ATOM 2514 C C . THR A 1 329 ? 16.888 47.904 35.839 1.00 19.62 328 THR A C 1
ATOM 2515 O O . THR A 1 329 ? 18.081 48.158 35.676 1.00 19.14 328 THR A O 1
ATOM 2519 N N . GLU A 1 330 ? 15.914 48.488 35.157 1.00 18.52 329 GLU A N 1
ATOM 2520 C CA . GLU A 1 330 ? 16.154 49.697 34.386 1.00 16.57 329 GLU A CA 1
ATOM 2521 C C . GLU A 1 330 ? 15.178 50.746 34.864 1.00 19.29 329 GLU A C 1
ATOM 2522 O O . GLU A 1 330 ? 13.991 50.472 35.028 1.00 18.62 329 GLU A O 1
ATOM 2528 N N . ALA A 1 331 ? 15.694 51.944 35.117 1.00 19.25 330 ALA A N 1
ATOM 2529 C CA . ALA A 1 331 ? 14.874 53.036 35.610 1.00 17.26 330 ALA A CA 1
ATOM 2530 C C . ALA A 1 331 ? 15.336 54.331 34.987 1.00 16.51 330 ALA A C 1
ATOM 2531 O O . ALA A 1 331 ? 16.500 54.475 34.632 1.00 19.36 330 ALA A O 1
ATOM 2533 N N . ALA A 1 332 ? 14.405 55.268 34.849 1.00 17.96 331 ALA A N 1
ATOM 2534 C CA . ALA A 1 332 ? 14.728 56.569 34.308 1.00 13.98 331 ALA A CA 1
ATOM 2535 C C . ALA A 1 332 ? 13.759 57.591 34.856 1.00 15.09 331 ALA A C 1
ATOM 2536 O O . ALA A 1 332 ? 12.639 57.260 35.232 1.00 16.38 331 ALA A O 1
ATOM 2538 N N . ALA A 1 333 ? 14.195 58.841 34.888 1.00 15.97 332 ALA A N 1
ATOM 2539 C CA . ALA A 1 333 ? 13.317 59.919 35.281 1.00 14.19 332 ALA A CA 1
ATOM 2540 C C . ALA A 1 333 ? 13.840 61.219 34.705 1.00 14.04 332 ALA A C 1
ATOM 2541 O O . ALA A 1 333 ? 15.008 61.318 34.338 1.00 15.18 332 ALA A O 1
ATOM 2543 N N . ALA A 1 334 ? 12.970 62.215 34.647 1.00 15.92 333 ALA A N 1
ATOM 2544 C CA . ALA A 1 334 ? 13.402 63.564 34.321 1.00 14.56 333 ALA A CA 1
ATOM 2545 C C . ALA A 1 334 ? 12.500 64.560 35.010 1.00 13.10 333 ALA A C 1
ATOM 2546 O O . ALA A 1 334 ? 11.332 64.274 35.277 1.00 14.02 333 ALA A O 1
ATOM 2548 N N . THR A 1 335 ? 13.077 65.719 35.324 1.00 15.23 334 THR A N 1
ATOM 2549 C CA . THR A 1 335 ? 12.354 66.826 35.922 1.00 13.25 334 THR A CA 1
ATOM 2550 C C . THR A 1 335 ? 12.597 68.081 35.084 1.00 12.91 334 THR A C 1
ATOM 2551 O O . THR A 1 335 ? 13.740 68.407 34.781 1.00 16.55 334 THR A O 1
ATOM 2555 N N . GLY A 1 336 ? 11.512 68.739 34.684 1.00 14.78 335 GLY A N 1
ATOM 2556 C CA . GLY A 1 336 ? 11.594 69.973 33.923 1.00 13.81 335 GLY A CA 1
ATOM 2557 C C . GLY A 1 336 ? 10.886 71.087 34.667 1.00 14.26 335 GLY A C 1
ATOM 2558 O O . GLY A 1 336 ? 9.735 70.936 35.069 1.00 18.17 335 GLY A O 1
ATOM 2559 N N . MET A 1 337 ? 11.588 72.207 34.837 1.00 14.40 336 MET A N 1
ATOM 2560 C CA . MET A 1 337 ? 11.027 73.392 35.487 1.00 13.16 336 MET A CA 1
ATOM 2561 C C . MET A 1 337 ? 10.940 74.518 34.487 1.00 15.45 336 MET A C 1
ATOM 2562 O O . MET A 1 337 ? 11.968 74.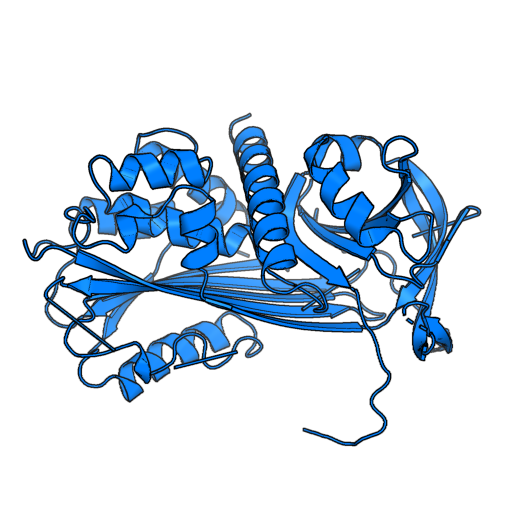967 33.991 1.00 17.20 336 MET A O 1
ATOM 2567 N N . ALA A 1 338 ? 9.727 74.968 34.194 1.00 16.25 337 ALA A N 1
ATOM 2568 C CA . ALA A 1 338 ? 9.527 76.076 33.258 1.00 15.55 337 ALA A CA 1
ATOM 2569 C C . ALA A 1 338 ? 9.480 77.387 34.014 1.00 17.33 337 ALA A C 1
ATOM 2570 O O . ALA A 1 338 ? 8.725 77.516 34.964 1.00 16.81 337 ALA A O 1
ATOM 2572 N N . VAL A 1 339 ? 10.279 78.356 33.564 1.00 15.44 338 VAL A N 1
ATOM 2573 C CA . VAL A 1 339 ? 10.354 79.682 34.177 1.00 14.60 338 VAL A CA 1
ATOM 2574 C C . VAL A 1 339 ? 9.914 80.696 33.137 1.00 15.13 338 VAL A C 1
ATOM 2575 O O . VAL A 1 339 ? 10.408 80.678 32.010 1.00 17.47 338 VAL A O 1
ATOM 2579 N N . ARG A 1 340 ? 8.964 81.548 33.512 1.00 15.31 339 ARG A N 1
ATOM 2580 C CA . ARG A 1 340 ? 8.371 82.516 32.595 1.00 16.44 339 ARG A CA 1
ATOM 2581 C C . ARG A 1 340 ? 8.484 83.928 33.136 1.00 18.32 339 ARG A C 1
ATOM 2582 O O . ARG A 1 340 ? 8.657 84.133 34.324 1.00 17.47 339 ARG A O 1
ATOM 2590 N N . ARG A 1 341 ? 8.363 84.917 32.270 1.00 21.00 340 ARG A N 1
ATOM 2591 C CA . ARG A 1 341 ? 8.256 86.272 32.783 1.00 17.68 340 ARG A CA 1
ATOM 2592 C C . ARG A 1 341 ? 6.873 86.434 33.406 1.00 20.53 340 ARG A C 1
ATOM 2593 O O . ARG A 1 341 ? 5.895 85.863 32.926 1.00 21.30 340 ARG A O 1
ATOM 2601 N N . LYS A 1 342 ? 6.794 87.177 34.505 1.00 26.14 341 LYS A N 1
ATOM 2602 C CA . LYS A 1 342 ? 5.497 87.539 35.054 1.00 26.38 341 LYS A CA 1
ATOM 2603 C C . LYS A 1 342 ? 4.764 88.414 34.051 1.00 28.02 341 LYS A C 1
ATOM 2604 O O . LYS A 1 342 ? 5.355 89.303 33.431 1.00 30.91 341 LYS A O 1
ATOM 2610 N N . ARG A 1 343 ? 3.470 88.165 33.892 1.00 32.99 342 ARG A N 1
ATOM 2611 C CA . ARG A 1 343 ? 2.645 88.984 33.013 1.00 35.16 342 ARG A CA 1
ATOM 2612 C C . ARG A 1 343 ? 2.742 90.459 33.396 1.00 40.33 342 ARG A C 1
ATOM 2613 O O . ARG A 1 343 ? 3.173 91.289 32.593 1.00 50.75 342 ARG A O 1
ATOM 2621 N N . PRO A 1 351 ? 15.931 28.943 55.326 1.00 38.16 350 PRO A N 1
ATOM 2622 C CA . PRO A 1 351 ? 16.121 30.390 55.179 1.00 33.47 350 PRO A CA 1
ATOM 2623 C C . PRO A 1 351 ? 14.892 31.193 55.582 1.00 38.37 350 PRO A C 1
ATOM 2624 O O . PRO A 1 351 ? 13.796 30.651 55.697 1.00 40.23 350 PRO A O 1
ATOM 2628 N N . ILE A 1 352 ? 15.086 32.488 55.778 1.00 37.79 351 ILE A N 1
ATOM 2629 C CA . ILE A 1 352 ? 13.984 33.398 56.039 1.00 38.97 351 ILE A CA 1
ATOM 2630 C C . ILE A 1 352 ? 13.214 33.625 54.742 1.00 29.36 351 ILE A C 1
ATOM 2631 O O . ILE A 1 352 ? 13.816 33.876 53.700 1.00 33.92 351 ILE A O 1
ATOM 2636 N N . GLU A 1 353 ? 11.888 33.533 54.804 1.00 27.37 352 GLU A N 1
ATOM 2637 C CA . GLU A 1 353 ? 11.053 33.851 53.647 1.00 24.76 352 GLU A CA 1
ATOM 2638 C C . GLU A 1 353 ? 10.813 35.355 53.552 1.00 24.86 352 GLU A C 1
ATOM 2639 O O . GLU A 1 353 ? 10.499 36.022 54.542 1.00 27.55 352 GLU A O 1
ATOM 2645 N N . PHE A 1 354 ? 10.992 35.886 52.349 1.00 20.94 353 PHE A N 1
ATOM 2646 C CA . PHE A 1 354 ? 10.700 37.277 52.065 1.00 19.61 353 PHE A CA 1
ATOM 2647 C C . PHE A 1 354 ? 9.903 37.299 50.771 1.00 22.55 353 PHE A C 1
ATOM 2648 O O . PHE A 1 354 ? 10.479 37.310 49.685 1.00 20.50 353 PHE A O 1
ATOM 2656 N N . PHE A 1 355 ? 8.580 37.233 50.903 1.00 20.39 354 PHE A N 1
ATOM 2657 C CA . PHE A 1 355 ? 7.683 37.063 49.762 1.00 21.19 354 PHE A CA 1
ATOM 2658 C C . PHE A 1 355 ? 6.951 38.372 49.551 1.00 22.88 354 PHE A C 1
ATOM 2659 O O . PHE A 1 355 ? 6.046 38.707 50.317 1.00 23.99 354 PHE A O 1
ATOM 2667 N N . ALA A 1 356 ? 7.347 39.118 48.527 1.00 20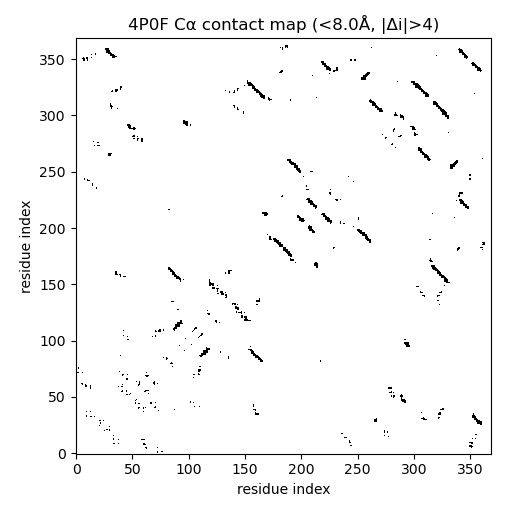.11 355 ALA A N 1
ATOM 2668 C CA . ALA A 1 356 ? 6.774 40.440 48.276 1.00 16.18 355 ALA A CA 1
ATOM 2669 C C . ALA A 1 356 ? 5.475 40.309 47.489 1.00 19.31 355 ALA A C 1
ATOM 2670 O O . ALA A 1 356 ? 5.367 40.747 46.324 1.00 19.55 355 ALA A O 1
ATOM 2672 N N . ASP A 1 357 ? 4.495 39.672 48.121 1.00 18.54 356 ASP A N 1
ATOM 2673 C CA . ASP A 1 357 ? 3.249 39.322 47.451 1.00 18.42 356 ASP A CA 1
ATOM 2674 C C . ASP A 1 357 ? 2.088 40.163 47.952 1.00 22.11 356 ASP A C 1
ATOM 2675 O O . ASP A 1 357 ? 0.932 39.739 47.904 1.00 21.92 356 ASP A O 1
ATOM 2680 N N . HIS A 1 358 ? 2.412 41.348 48.458 1.00 21.69 357 HIS A N 1
ATOM 2681 C CA . HIS A 1 358 ? 1.402 42.326 48.828 1.00 21.28 357 HIS A CA 1
ATOM 2682 C C . HIS A 1 358 ? 2.112 43.675 48.812 1.00 21.19 357 HIS A C 1
ATOM 2683 O O . HIS A 1 358 ? 3.325 43.709 48.606 1.00 17.51 357 HIS A O 1
ATOM 2690 N N . PRO A 1 359 ? 1.372 44.788 48.972 1.00 18.33 358 PRO A N 1
ATOM 2691 C CA . PRO A 1 359 ? 1.997 46.088 48.685 1.00 18.24 358 PRO A CA 1
ATOM 2692 C C . PRO A 1 359 ? 3.255 46.403 49.494 1.00 18.15 358 PRO A C 1
ATOM 2693 O O . PRO A 1 359 ? 3.334 46.108 50.694 1.00 18.69 358 PRO A O 1
ATOM 2697 N N . PHE A 1 360 ? 4.232 47.002 48.816 1.00 16.50 359 PHE A N 1
ATOM 2698 C CA . PHE A 1 360 ? 5.522 47.307 49.414 1.00 14.39 359 PHE A CA 1
ATOM 2699 C C . PHE A 1 360 ? 6.103 48.594 48.855 1.00 17.31 359 PHE A C 1
ATOM 2700 O O . PHE A 1 360 ? 5.616 49.138 47.851 1.00 17.79 359 PHE A O 1
ATOM 2708 N N . THR A 1 361 ? 7.117 49.111 49.542 1.00 17.69 360 THR A N 1
ATOM 2709 C CA . THR A 1 361 ? 7.827 50.286 49.075 1.00 12.94 360 THR A CA 1
ATOM 2710 C C . THR A 1 361 ? 9.255 49.866 48.746 1.00 18.74 360 THR A C 1
ATOM 2711 O O . THR A 1 361 ? 9.752 48.845 49.233 1.00 16.78 360 THR A O 1
ATOM 2715 N N . TYR A 1 362 ? 9.894 50.615 47.860 1.00 14.79 361 TYR A N 1
ATOM 2716 C CA . TYR A 1 362 ? 11.239 50.275 47.426 1.00 12.49 361 TYR A CA 1
ATOM 2717 C C . TYR A 1 362 ? 12.036 51.545 47.139 1.00 15.23 361 TYR A C 1
ATOM 2718 O O . TYR A 1 362 ? 11.477 52.609 46.848 1.00 17.31 361 TYR A O 1
ATOM 2727 N N . VAL A 1 363 ? 13.349 51.414 47.253 1.00 13.52 362 VAL A N 1
ATOM 2728 C CA . VAL A 1 363 ? 14.289 52.502 47.042 1.00 14.85 362 VAL A CA 1
ATOM 2729 C C . VAL A 1 363 ? 15.499 51.969 46.298 1.00 15.96 362 VAL A C 1
ATOM 2730 O O . VAL A 1 363 ? 16.038 50.925 46.650 1.00 18.12 362 VAL A O 1
ATOM 2734 N N . LEU A 1 364 ? 15.908 52.666 45.244 1.00 12.11 363 LEU A N 1
ATOM 2735 C CA . LEU A 1 364 ? 17.192 52.396 44.601 1.00 12.58 363 LEU A CA 1
ATOM 2736 C C . LEU A 1 364 ? 18.215 53.308 45.265 1.00 16.81 363 LEU A C 1
ATOM 2737 O O . LEU A 1 364 ? 18.139 54.541 45.140 1.00 16.32 363 LEU A O 1
ATOM 2742 N N . VAL A 1 365 ? 19.137 52.701 46.003 1.00 18.23 364 VAL A N 1
ATOM 2743 C CA . VAL A 1 365 ? 20.004 53.433 46.918 1.00 20.22 364 VAL A CA 1
ATOM 2744 C C . VAL A 1 365 ? 21.467 53.248 46.574 1.00 26.54 364 VAL A C 1
ATOM 2745 O O . VAL A 1 365 ? 21.924 52.138 46.295 1.00 24.84 364 VAL A O 1
ATOM 2749 N N . HIS A 1 366 ? 22.198 54.355 46.582 1.00 21.39 365 HIS A N 1
ATOM 2750 C CA . HIS A 1 366 ? 23.648 54.315 46.482 1.00 24.82 365 HIS A CA 1
ATOM 2751 C C . HIS A 1 366 ? 24.230 54.311 47.885 1.00 33.42 365 HIS A C 1
ATOM 2752 O O . HIS A 1 366 ? 23.927 55.195 48.698 1.00 26.25 365 HIS A O 1
ATOM 2759 N N . GLN A 1 367 ? 25.057 53.307 48.163 1.00 30.29 366 GLN A N 1
ATOM 2760 C CA . GLN A 1 367 ? 25.692 53.138 49.470 1.00 35.15 366 GLN A CA 1
ATOM 2761 C C . GLN A 1 367 ? 24.689 53.205 50.623 1.00 33.94 366 GLN A C 1
ATOM 2762 O O . GLN A 1 367 ? 23.776 52.379 50.710 1.00 34.58 366 GLN A O 1
ATOM 2768 N N . ASP A 1 369 ? 22.727 55.683 52.085 1.00 28.76 368 ASP A N 1
ATOM 2769 C CA . ASP A 1 369 ? 21.400 56.274 52.137 1.00 32.55 368 ASP A CA 1
ATOM 2770 C C . ASP A 1 369 ? 21.252 57.386 51.132 1.00 22.18 368 ASP A C 1
ATOM 2771 O O . ASP A 1 369 ? 20.589 58.363 51.420 1.00 26.25 368 ASP A O 1
ATOM 2776 N N . LEU A 1 370 ? 21.843 57.238 49.943 1.00 18.15 369 LEU A N 1
ATOM 2777 C CA . LEU A 1 370 ? 21.579 58.214 48.884 1.00 13.39 369 LEU A CA 1
ATOM 2778 C C . LEU A 1 370 ? 20.542 57.648 47.917 1.00 16.69 369 LEU A C 1
ATOM 2779 O O . LEU A 1 370 ? 20.868 56.783 47.106 1.00 18.09 369 LEU A O 1
ATOM 2784 N N . PRO A 1 371 ? 19.284 58.117 48.011 1.00 14.54 370 PRO A N 1
ATOM 2785 C CA . PRO A 1 371 ? 18.233 57.524 47.186 1.00 16.18 370 PRO A CA 1
ATOM 2786 C C . PRO A 1 371 ? 18.142 58.150 45.801 1.00 20.93 370 PRO A C 1
ATOM 2787 O O . PRO A 1 371 ? 18.040 59.366 45.675 1.00 19.59 370 PRO A O 1
ATOM 2791 N N . LEU A 1 372 ? 18.190 57.316 44.768 1.00 14.66 371 LEU A N 1
ATOM 2792 C CA . LEU A 1 372 ? 18.109 57.798 43.386 1.00 12.39 371 LEU A CA 1
ATOM 2793 C C . LEU A 1 372 ? 16.695 57.666 42.846 1.00 18.11 371 LEU A C 1
ATOM 2794 O O . LEU A 1 372 ? 16.224 58.526 42.099 1.00 17.23 371 LEU A O 1
ATOM 2799 N N . PHE A 1 373 ? 16.027 56.583 43.234 1.00 14.32 372 PHE A N 1
ATOM 2800 C CA . PHE A 1 373 ? 14.634 56.330 42.889 1.00 14.28 372 PHE A CA 1
ATOM 2801 C C . PHE A 1 373 ? 13.911 55.821 44.132 1.00 13.81 372 PHE A C 1
ATOM 2802 O O . PHE A 1 373 ? 14.511 55.164 44.996 1.00 15.39 372 PHE A O 1
ATOM 2810 N N . TRP A 1 374 ? 12.622 56.105 44.193 1.00 16.29 373 TRP A N 1
ATOM 2811 C CA . TRP A 1 374 ? 11.776 55.735 45.314 1.00 17.22 373 TRP A CA 1
ATOM 2812 C C . TRP A 1 374 ? 10.397 55.407 44.764 1.00 18.03 373 TRP A C 1
ATOM 2813 O O . TRP A 1 374 ? 9.890 56.114 43.888 1.00 15.91 373 TRP A O 1
ATOM 2824 N N . GLY A 1 375 ? 9.777 54.340 45.257 1.00 17.17 374 GLY A N 1
ATOM 2825 C CA . GLY A 1 375 ? 8.457 54.008 44.769 1.00 13.66 374 GLY A CA 1
ATOM 2826 C C . GLY A 1 375 ? 7.658 53.065 45.635 1.00 15.65 374 GLY A C 1
ATOM 2827 O O . GLY A 1 375 ? 8.111 52.617 46.689 1.00 16.19 374 GLY A O 1
ATOM 2828 N N . SER A 1 376 ? 6.445 52.804 45.162 1.00 15.89 375 SER A N 1
ATOM 2829 C CA . SER A 1 376 ? 5.481 51.914 45.787 1.00 15.71 375 SER A CA 1
ATOM 2830 C C . SER A 1 376 ? 4.918 50.944 44.771 1.00 16.98 375 SER A C 1
ATOM 2831 O O . SER A 1 376 ? 4.684 51.312 43.626 1.00 21.21 375 SER A O 1
ATOM 2834 N N . VAL A 1 377 ? 4.674 49.716 45.211 1.00 16.27 376 VAL A N 1
ATOM 2835 C CA . VAL A 1 377 ? 3.849 48.786 44.452 1.00 15.75 376 VAL A CA 1
ATOM 2836 C C . VAL A 1 377 ? 2.595 48.555 45.265 1.00 19.23 376 VAL A C 1
ATOM 2837 O O . VAL A 1 377 ? 2.648 47.950 46.333 1.00 20.34 376 VAL A O 1
ATOM 2841 N N . VAL A 1 378 ? 1.468 49.041 44.758 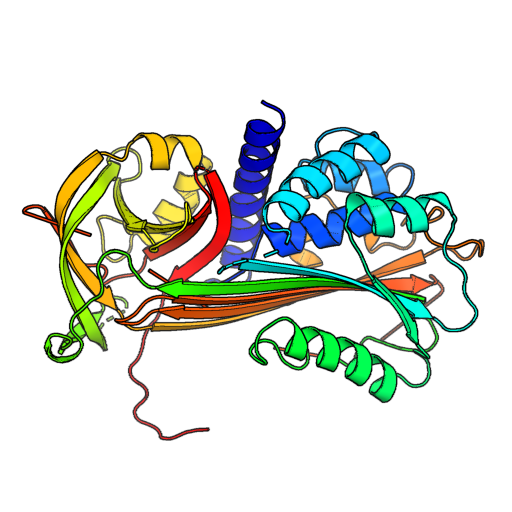1.00 23.83 377 VAL A N 1
ATOM 2842 C CA . VAL A 1 378 ? 0.213 48.976 45.493 1.00 19.92 377 VAL A CA 1
ATOM 2843 C C . VAL A 1 378 ? -0.803 48.092 44.788 1.00 20.59 377 VAL A C 1
ATOM 2844 O O . VAL A 1 378 ? -1.560 47.370 45.427 1.00 30.13 377 VAL A O 1
ATOM 2848 N N . ARG A 1 379 ? -0.824 48.174 43.469 1.00 19.98 378 ARG A N 1
ATOM 2849 C CA . ARG A 1 379 ? -1.759 47.404 42.664 1.00 31.82 378 ARG A CA 1
ATOM 2850 C C . ARG A 1 379 ? -1.016 46.770 41.516 1.00 35.07 378 ARG A C 1
ATOM 2851 O O . ARG A 1 379 ? -0.283 47.447 40.810 1.00 28.09 378 ARG A O 1
ATOM 2859 N N . LEU A 1 380 ? -1.203 45.469 41.325 1.00 26.64 379 LEU A N 1
ATOM 2860 C CA . LEU A 1 380 ? -0.660 44.805 40.154 1.00 29.24 379 LEU A CA 1
ATOM 2861 C C . LEU A 1 380 ? -1.758 44.033 39.456 1.00 44.48 379 LEU A C 1
ATOM 2862 O O . LEU A 1 380 ? -2.716 43.600 40.087 1.00 37.93 379 LEU A O 1
ATOM 2867 N N . GLU A 1 381 ? -1.622 43.894 38.145 1.00 33.65 380 GLU A N 1
ATOM 2868 C CA . GLU A 1 381 ? -2.465 42.992 37.374 1.00 41.98 380 GLU A CA 1
ATOM 2869 C C . GLU A 1 381 ? -1.662 42.424 36.218 1.00 33.12 380 GLU A C 1
ATOM 2870 O O . GLU A 1 381 ? -0.736 43.069 35.716 1.00 38.57 380 GLU A O 1
ATOM 2876 N N . GLU A 1 382 ? -1.998 41.203 35.824 1.00 41.82 381 GLU A N 1
ATOM 2877 C CA . GLU A 1 382 ? -1.573 40.671 34.542 1.00 50.28 381 GLU A CA 1
ATOM 2878 C C . GLU A 1 382 ? -2.564 41.199 33.522 1.00 43.31 381 GLU A C 1
ATOM 2879 O O . GLU A 1 382 ? -3.760 40.948 33.640 1.00 38.22 381 GLU A O 1
ATOM 2885 N N . ASN A 1 383 ? -2.092 41.968 32.550 1.00 51.03 382 ASN A N 1
ATOM 2886 C CA . ASN A 1 383 ? -2.989 42.456 31.519 1.00 53.84 382 ASN A CA 1
ATOM 2887 C C . ASN A 1 383 ? -3.381 41.308 30.601 1.00 40.83 382 ASN A C 1
ATOM 2888 O O . ASN A 1 383 ? -2.523 40.573 30.113 1.00 51.94 382 ASN A O 1
ATOM 2893 N N . THR A 1 384 ? -4.685 41.149 30.394 1.00 31.59 383 THR A N 1
ATOM 2894 C CA . THR A 1 384 ? -5.212 40.114 29.524 1.00 29.47 383 THR A CA 1
ATOM 2895 C C . THR A 1 384 ? -5.451 40.645 28.114 1.00 29.68 383 THR A C 1
ATOM 2896 O O . THR A 1 384 ? -5.801 39.880 27.213 1.00 31.18 383 THR A O 1
ATOM 2900 N N . PHE A 1 385 ? -5.271 41.954 27.930 1.00 30.80 384 PHE A N 1
ATOM 2901 C CA . PHE A 1 385 ? -5.415 42.568 26.610 1.00 30.30 384 PHE A CA 1
ATOM 2902 C C . PHE A 1 385 ? -4.052 42.741 25.960 1.00 29.78 384 PHE A C 1
ATOM 2903 O O . PHE A 1 385 ? -3.074 43.067 26.635 1.00 33.54 384 PHE A O 1
ATOM 2911 N N . ALA A 1 386 ? -3.987 42.560 24.649 1.00 31.20 385 ALA A N 1
ATOM 2912 C CA . ALA A 1 386 ? -2.816 42.995 23.910 1.00 30.99 385 ALA A CA 1
ATOM 2913 C C . ALA A 1 386 ? -2.866 44.515 23.760 1.00 30.60 385 ALA A C 1
ATOM 2914 O O . ALA A 1 386 ? -3.939 45.093 23.628 1.00 31.35 385 ALA A O 1
ATOM 2916 N N . SER A 1 387 ? -1.704 45.152 23.789 1.00 29.55 386 SER A N 1
ATOM 2917 C CA . SER A 1 387 ? -1.614 46.590 23.569 1.00 29.25 386 SER A CA 1
ATOM 2918 C C . SER A 1 387 ? -0.215 46.948 23.083 1.00 40.76 386 SER A C 1
ATOM 2919 O O . SER A 1 387 ? 0.665 46.090 23.019 1.00 37.76 386 SER A O 1
ATOM 2922 N N . SER A 1 388 ? -0.005 48.214 22.749 1.00 34.84 387 SER A N 1
ATOM 2923 C CA . SER A 1 388 ? 1.282 48.652 22.222 1.00 43.25 387 SER A CA 1
ATOM 2924 C C . SER A 1 388 ? 2.367 48.574 23.291 1.00 40.79 387 SER A C 1
ATOM 2925 O O . SER A 1 388 ? 2.195 49.079 24.398 1.00 50.76 387 SER A O 1
#

GO terms:
  GO:0004867 serine-type endopeptidase inhibitor activity (F, IDA)
  GO:0004869 cysteine-type endopeptidase inhibitor activity (F, IDA)
  GO:0005576 extracellular region (C, IDA)
  GO:0010955 negative regulation of protein processing (P, IMP)
  GO:0060570 negative regulation of peptide hormone processing (P, IMP)

Sequence (369 aa):
AAHQEFARRLALFSINVYGKLSGQKPGENIVFSPFSIQTCAAMARLGAENETATQLDQGLGLASSDPEQIAHSFHQVLAAYQILRIANKIFVMDGYQLRQEFDQLLSKQFLSAAQSVDFSKNVQAAATINNWVEQRTNHLIKDLVPADVLNSESRLVLVNAIHFKGTWQHQFAKHLTRPDTFHLTVQVPMMSLKERFRYADLPALDAMALELPYKDSDLSMLIVLPNTKTGLPALEEKLRLTTLSQITQSLYETKVALKLPRFKAEFQVELSEVFQKLGMSRMFSDQAEFGKMLQSPEPLKVSAIIHKAFIEVNEEGTEAAAATGMAVRRKRPIEFFADHPFTYVLVHQDLPLFWGSVVRLEENTFASS

Organism: Drosophila melanogaster (NCBI:txid7227)

InterPro domains:
  IPR000215 Serpin family [PTHR11461] (40-410)
  IPR023796 Serpin domain [PF00079] (47-410)
  IPR023796 Serpin domain [SM00093] (50-411)
  IPR036186 Serpin superfamily [SSF56574] (10-409)
  IPR042178 Serpin superfamily, domain 1 [G3DSA:3.30.497.10] (59-357)
  IPR042185 Serpin superfamily, domain 2 [G3DSA:2.30.39.10] (206-395)

Nearest PDB structures (foldseek):
  4p0f-assembly1_A  TM=1.003E+00  e=7.333E-80  Drosophila melanogaster
  4p0o-assembly1_A  TM=9.980E-01  e=2.221E-73  Drosophila melanogaster
  3lw2-assembly1_A  TM=8.756E-01  e=1.828E-33  Mus musculus
  4aju-assembly1_A  TM=9.136E-01  e=8.213E-27  Homo sapiens
  4ro9-assembly2_B  TM=8.452E-01  e=7.813E-26  Anopheles gambiae

B-factor: mean 28.51, std 14.86, range [11.33, 130.27]